Protein AF-A0A9W6WIT0-F1 (afdb_monomer_lite)

Radius of gyration: 25.07 Å; chains: 1; bounding box: 68×40×74 Å

Sequence (308 aa):
MGYGFTIRGNEFDTLLLSLNISKLLSDLQNDDSGKLIENFNLFLPTLESYTNSIVDRQPGNNDGNAAKSELIANPIYISNINHIIPKGLLELYCFINRKDKEEHISLNSLLNSINDLRKSLNMKYKNKFSVTNNNDTDNSINYNEINSNNYKIGQLNLYNLFIKNLKNLEKKLLKIYRKNLIIKKDLVKKSIEFNEFLNDLEIHDFISNELYFIIWILYIVSPPPPASPESDSFRPDWIIAKFKEYTKTDTAEYEVHDITPVLSKYWGHTEFQIANKVLLENSYLKGSDQEIILIESDIIIQSLEEFL

Organism: Candida boidinii (NCBI:txid5477)

pLDDT: mean 78.81, std 14.42, range [37.53, 94.69]

Foldseek 3Di:
DQLPDFDFPDQFQKDKDKDQCVVCVVVCVVPPPCLLCVQLVADQDDPCNVDDPPPDDDPPPPDPPPCPPDPDRIGIFIAGPVRLPGPRQLSVQLSVQDDPPDSHRFLQSSLQSLVVVLVVLCVVQPPVLDQDPPDPDDDDDPVRSVSSNSSSVSNVVSSVVSNVLSVVLSVVSCVVQVVQKDFVVCCVVQFVVLVVVCVVLVCVVPDDLLVSQLVVLCCQQQNFPPDDVPPGPDRDVLSNVQLVVCVVPDFDDDDDPDPCPSCVVRDDRVSSSSSSVSQVQQWDQDDPVRGTMGGRNPHGDNDCVVRD

Structure (mmCIF, N/CA/C/O backbone):
data_AF-A0A9W6WIT0-F1
#
_entry.id   AF-A0A9W6WIT0-F1
#
loop_
_atom_site.group_PDB
_atom_site.id
_atom_site.type_symbol
_atom_site.label_atom_id
_atom_site.label_alt_id
_atom_site.label_comp_id
_atom_site.label_asym_id
_atom_site.label_entity_id
_atom_site.label_seq_id
_atom_site.pdbx_PDB_ins_code
_atom_site.Cartn_x
_atom_site.Cartn_y
_atom_site.Cartn_z
_atom_site.occupancy
_atom_site.B_iso_or_equiv
_atom_site.auth_seq_id
_atom_site.auth_comp_id
_atom_site.auth_asym_id
_atom_site.auth_atom_id
_atom_site.pdbx_PDB_model_num
ATOM 1 N N . MET A 1 1 ? 30.393 -3.757 -20.273 1.00 43.59 1 MET A N 1
ATOM 2 C CA . MET A 1 1 ? 29.306 -3.626 -21.268 1.00 43.59 1 MET A CA 1
ATOM 3 C C . MET A 1 1 ? 29.704 -2.540 -22.250 1.00 43.59 1 MET A C 1
ATOM 5 O O . MET A 1 1 ? 29.952 -1.428 -21.805 1.00 43.59 1 MET A O 1
ATOM 9 N N . GLY A 1 2 ? 29.853 -2.869 -23.534 1.00 42.81 2 GLY A N 1
ATOM 10 C CA . GLY A 1 2 ? 30.092 -1.875 -24.583 1.00 42.81 2 GLY A CA 1
ATOM 11 C C . GLY A 1 2 ? 28.754 -1.342 -25.078 1.00 42.81 2 GLY A C 1
ATOM 12 O O . GLY A 1 2 ? 28.010 -2.077 -25.719 1.00 42.81 2 GLY A O 1
ATOM 13 N N . TYR A 1 3 ? 28.422 -0.098 -24.737 1.00 59.47 3 TYR A N 1
ATOM 14 C CA . TYR A 1 3 ? 27.263 0.583 -25.308 1.00 59.47 3 TYR A CA 1
ATOM 15 C C . TYR A 1 3 ? 27.639 1.015 -26.727 1.00 59.47 3 TYR A C 1
ATOM 17 O O . TYR A 1 3 ? 28.418 1.953 -26.887 1.00 59.47 3 TYR A O 1
ATOM 25 N N . GLY A 1 4 ? 27.143 0.290 -27.736 1.00 64.69 4 GLY A N 1
ATOM 26 C CA . GLY A 1 4 ? 27.523 0.502 -29.138 1.00 64.69 4 GLY A CA 1
ATOM 27 C C . GLY A 1 4 ? 27.273 1.938 -29.600 1.00 64.69 4 GLY A C 1
ATOM 28 O O . GLY A 1 4 ? 28.202 2.614 -30.027 1.00 64.69 4 GLY A O 1
ATOM 29 N N . PHE A 1 5 ? 26.041 2.428 -29.432 1.00 70.88 5 PHE A N 1
ATOM 30 C CA . PHE A 1 5 ? 25.647 3.801 -29.750 1.00 70.88 5 PHE A CA 1
ATOM 31 C C . PHE A 1 5 ? 24.556 4.262 -28.789 1.00 70.88 5 PHE A C 1
ATOM 33 O O . PHE A 1 5 ? 23.643 3.501 -28.473 1.00 70.88 5 PHE A O 1
ATOM 40 N N . THR A 1 6 ? 24.645 5.505 -28.325 1.00 77.44 6 THR A N 1
ATOM 41 C CA . THR A 1 6 ? 23.593 6.131 -27.516 1.00 77.44 6 THR A CA 1
ATOM 42 C C . THR A 1 6 ? 23.385 7.559 -27.983 1.00 77.44 6 THR A C 1
ATOM 44 O O . THR A 1 6 ? 24.344 8.250 -28.332 1.00 77.44 6 THR A O 1
ATOM 47 N N . ILE A 1 7 ? 22.134 8.003 -27.988 1.00 80.81 7 ILE A N 1
ATOM 48 C CA . ILE A 1 7 ? 21.779 9.376 -28.330 1.00 80.81 7 ILE A CA 1
ATOM 49 C C . ILE A 1 7 ? 21.500 10.103 -27.019 1.00 80.81 7 ILE A C 1
ATOM 51 O O . ILE A 1 7 ? 20.712 9.649 -26.191 1.00 80.81 7 ILE A O 1
ATOM 55 N N . ARG A 1 8 ? 22.172 11.232 -26.801 1.00 79.50 8 ARG A N 1
ATOM 56 C CA . ARG A 1 8 ? 21.927 12.056 -25.617 1.00 79.50 8 ARG A CA 1
ATOM 57 C C . ARG A 1 8 ? 20.504 12.613 -25.678 1.00 79.50 8 ARG A C 1
ATOM 59 O O . ARG A 1 8 ? 20.166 13.299 -26.635 1.00 79.50 8 ARG A O 1
ATOM 66 N N . GLY A 1 9 ? 19.709 12.362 -24.638 1.00 77.31 9 GLY A N 1
ATOM 67 C CA . GLY A 1 9 ? 18.323 12.838 -24.576 1.00 77.31 9 GLY A CA 1
ATOM 68 C C . GLY A 1 9 ? 17.383 12.110 -25.538 1.00 77.31 9 GLY A C 1
ATOM 69 O O . GLY A 1 9 ? 16.438 12.716 -26.027 1.00 77.31 9 GLY A O 1
ATOM 70 N N . ASN A 1 10 ? 17.660 10.839 -25.829 1.00 82.94 10 ASN A N 1
ATOM 71 C CA . ASN A 1 10 ? 16.818 10.008 -26.674 1.00 82.94 10 ASN A CA 1
ATOM 72 C C . ASN A 1 10 ? 15.409 9.842 -26.079 1.00 82.94 10 ASN A C 1
ATOM 74 O O . ASN A 1 10 ? 15.240 9.295 -24.990 1.00 82.94 10 ASN A O 1
ATOM 78 N N . GLU A 1 11 ? 14.388 10.270 -26.816 1.00 82.44 11 GLU A N 1
ATOM 79 C CA . GLU A 1 11 ? 12.985 10.110 -26.416 1.00 82.44 11 GLU A CA 1
ATOM 80 C C . GLU A 1 11 ? 12.524 8.644 -26.416 1.00 82.44 11 GLU A C 1
ATOM 82 O O . GLU A 1 11 ? 11.584 8.286 -25.708 1.00 82.44 11 GLU A O 1
ATOM 87 N N . PHE A 1 12 ? 13.231 7.785 -27.157 1.00 84.06 12 PHE A N 1
ATOM 88 C CA . PHE A 1 12 ? 12.976 6.346 -27.238 1.00 84.06 12 PHE A CA 1
ATOM 89 C C . PHE A 1 12 ? 13.763 5.536 -26.210 1.00 84.06 12 PHE A C 1
ATOM 91 O O . PHE A 1 12 ? 13.854 4.314 -26.335 1.00 84.06 12 PHE A O 1
ATOM 98 N N . ASP A 1 13 ? 14.368 6.180 -25.210 1.00 85.06 13 ASP A N 1
ATOM 99 C CA . ASP A 1 13 ? 14.963 5.432 -24.114 1.00 85.06 13 ASP A CA 1
ATOM 100 C C . ASP A 1 13 ? 13.890 4.588 -23.417 1.00 85.06 13 ASP A C 1
ATOM 102 O O . ASP A 1 13 ? 12.751 5.013 -23.193 1.00 85.06 13 ASP A O 1
ATOM 106 N N . THR A 1 14 ? 14.278 3.369 -23.049 1.00 86.69 14 THR A N 1
ATOM 107 C CA . THR A 1 14 ? 13.394 2.418 -22.376 1.00 86.69 14 THR A CA 1
ATOM 108 C C . THR A 1 14 ? 14.025 1.882 -21.103 1.00 86.69 14 THR A C 1
ATOM 110 O O . THR A 1 14 ? 15.212 1.549 -21.090 1.00 86.69 14 THR A O 1
ATOM 113 N N . LEU A 1 15 ? 13.218 1.711 -20.063 1.00 86.81 15 LEU A N 1
ATOM 114 C CA . LEU A 1 15 ? 13.581 1.050 -18.818 1.00 86.81 15 LEU A CA 1
ATOM 115 C C . LEU A 1 15 ? 12.942 -0.345 -18.784 1.00 86.81 15 LEU A C 1
ATOM 117 O O . LEU A 1 15 ? 11.718 -0.473 -18.808 1.00 86.81 15 LEU A O 1
ATOM 121 N N . LEU A 1 16 ? 13.774 -1.389 -18.713 1.00 86.12 16 LEU A N 1
ATOM 122 C CA . LEU A 1 16 ? 13.323 -2.782 -18.645 1.00 86.12 16 LEU A CA 1
ATOM 123 C C . LEU A 1 16 ? 13.102 -3.228 -17.195 1.00 86.12 16 LEU A C 1
ATOM 125 O O . LEU A 1 16 ? 14.022 -3.226 -16.367 1.00 86.12 16 LEU A O 1
ATOM 129 N N . LEU A 1 17 ? 11.887 -3.676 -16.901 1.00 85.38 17 LEU A N 1
ATOM 130 C CA . LEU A 1 17 ? 11.435 -4.118 -15.589 1.00 85.38 17 LEU A CA 1
ATOM 131 C C . LEU A 1 17 ? 11.071 -5.604 -15.644 1.00 85.38 17 LEU A C 1
ATOM 133 O O . LEU A 1 17 ? 9.959 -5.975 -15.989 1.00 85.38 17 LEU A O 1
ATOM 137 N N . SER A 1 18 ? 12.029 -6.461 -15.294 1.00 82.88 18 SER A N 1
ATOM 138 C CA . SER A 1 18 ? 11.767 -7.885 -15.062 1.00 82.88 18 SER A CA 1
ATOM 139 C C . SER A 1 18 ? 11.380 -8.134 -13.603 1.00 82.88 18 SER A C 1
ATOM 141 O O . SER A 1 18 ? 12.018 -7.575 -12.698 1.00 82.88 18 SER A O 1
ATOM 143 N N . LEU A 1 19 ? 10.352 -8.961 -13.406 1.00 80.06 19 LEU A N 1
ATOM 144 C CA . LEU A 1 19 ? 9.823 -9.408 -12.116 1.00 80.06 19 LEU A CA 1
ATOM 145 C C . LEU A 1 19 ? 9.830 -10.930 -12.068 1.00 80.06 19 LEU A C 1
ATOM 147 O O . LEU A 1 19 ? 9.426 -11.562 -13.034 1.00 80.06 19 LEU A O 1
ATOM 151 N N . ASN A 1 20 ? 10.250 -11.507 -10.944 1.00 78.50 20 ASN A N 1
ATOM 152 C CA . ASN A 1 20 ? 10.124 -12.942 -10.720 1.00 78.50 20 ASN A CA 1
ATOM 153 C C . ASN A 1 20 ? 8.780 -13.217 -10.048 1.00 78.50 20 ASN A C 1
ATOM 155 O O . ASN A 1 20 ? 8.580 -12.835 -8.895 1.00 78.50 20 ASN A O 1
ATOM 159 N N . ILE A 1 21 ? 7.885 -13.882 -10.774 1.00 77.75 21 ILE A N 1
ATOM 160 C CA . ILE A 1 21 ? 6.534 -14.209 -10.306 1.00 77.75 21 ILE A CA 1
ATOM 161 C C . ILE A 1 21 ? 6.374 -15.694 -9.972 1.00 77.75 21 ILE A C 1
ATOM 163 O O . ILE A 1 21 ? 5.257 -16.164 -9.809 1.00 77.75 21 ILE A O 1
ATOM 167 N N . SER A 1 22 ? 7.472 -16.447 -9.825 1.00 72.88 22 SER A N 1
ATOM 168 C CA . SER A 1 22 ? 7.437 -17.913 -9.657 1.00 72.88 22 SER A CA 1
ATOM 169 C C . SER A 1 22 ? 6.563 -18.376 -8.486 1.00 72.88 22 SER A C 1
ATOM 171 O O . SER A 1 22 ? 5.943 -19.427 -8.569 1.00 72.88 22 SER A O 1
ATOM 173 N N . LYS A 1 23 ? 6.488 -17.585 -7.407 1.00 70.69 23 LYS A N 1
ATOM 174 C CA . LYS A 1 23 ? 5.624 -17.868 -6.248 1.00 70.69 23 LYS A CA 1
ATOM 175 C C . LYS A 1 23 ? 4.139 -17.588 -6.499 1.00 70.69 23 LYS A C 1
ATOM 177 O O . LYS A 1 23 ? 3.309 -18.168 -5.828 1.00 70.69 23 LYS A O 1
ATOM 182 N N . LEU A 1 24 ? 3.820 -16.706 -7.443 1.00 72.75 24 LEU A N 1
ATOM 183 C CA . LEU A 1 24 ? 2.448 -16.335 -7.804 1.00 72.75 24 LEU A CA 1
ATOM 184 C C . LEU A 1 24 ? 1.880 -17.270 -8.867 1.00 72.75 24 LEU A C 1
ATOM 186 O O . LEU A 1 24 ? 0.668 -17.360 -9.023 1.00 72.75 24 LEU A O 1
ATOM 190 N N . LEU A 1 25 ? 2.755 -17.964 -9.603 1.00 69.94 25 LEU A N 1
ATOM 191 C CA . LEU A 1 25 ? 2.343 -18.944 -10.598 1.00 69.94 25 LEU A CA 1
ATOM 192 C C . LEU A 1 25 ? 1.493 -20.049 -9.980 1.00 69.94 25 LEU A C 1
ATOM 194 O O . LEU A 1 25 ? 0.517 -20.436 -10.603 1.00 69.94 25 LEU A O 1
ATOM 198 N N . SER A 1 26 ? 1.810 -20.517 -8.769 1.00 69.88 26 SER A N 1
ATOM 199 C CA . SER A 1 26 ? 0.975 -21.506 -8.079 1.00 69.88 26 SER A CA 1
ATOM 200 C C . SER A 1 26 ? -0.421 -20.966 -7.786 1.00 69.88 26 SER A C 1
ATOM 202 O O . SER A 1 26 ? -1.401 -21.661 -8.020 1.00 69.88 26 SER A O 1
ATOM 204 N N . ASP A 1 27 ? -0.526 -19.715 -7.338 1.00 68.94 27 ASP A N 1
ATOM 205 C CA . ASP A 1 27 ? -1.813 -19.100 -6.996 1.00 68.94 27 ASP A CA 1
ATOM 206 C C . ASP A 1 27 ? -2.666 -18.855 -8.245 1.00 68.94 27 ASP A C 1
ATOM 208 O O . ASP A 1 27 ? -3.881 -19.020 -8.208 1.00 68.94 27 ASP A O 1
ATOM 212 N N . LEU A 1 28 ? -2.024 -18.499 -9.361 1.00 70.00 28 LEU A N 1
ATOM 213 C CA . LEU A 1 28 ? -2.670 -18.323 -10.662 1.00 70.00 28 LEU A CA 1
ATOM 214 C C . LEU A 1 28 ? -3.044 -19.657 -11.322 1.00 70.00 28 LEU A C 1
ATOM 216 O O . LEU A 1 28 ? -4.062 -19.731 -11.998 1.00 70.00 28 LEU A O 1
ATOM 220 N N . GLN A 1 29 ? -2.236 -20.703 -11.139 1.00 67.81 29 GLN A N 1
ATOM 221 C CA . GLN A 1 29 ? -2.499 -22.043 -11.678 1.00 67.81 29 GLN A CA 1
ATOM 222 C C . GLN A 1 29 ? -3.605 -22.772 -10.916 1.00 67.81 29 GLN A C 1
ATOM 224 O O . GLN A 1 29 ? -4.326 -23.554 -11.522 1.00 67.81 29 GLN A O 1
ATOM 229 N N . ASN A 1 30 ? -3.747 -22.508 -9.615 1.00 64.88 30 ASN A N 1
ATOM 230 C CA . ASN A 1 30 ? -4.819 -23.066 -8.789 1.00 64.88 30 ASN A CA 1
ATOM 231 C C . ASN A 1 30 ? -6.167 -22.343 -8.987 1.00 64.88 30 ASN A C 1
ATOM 233 O O . ASN A 1 30 ? -7.189 -22.814 -8.488 1.00 64.88 30 ASN A O 1
ATOM 237 N N . ASP A 1 31 ? -6.199 -21.212 -9.700 1.00 67.44 31 ASP A N 1
ATOM 238 C CA . ASP A 1 31 ? -7.444 -20.589 -10.152 1.00 67.44 31 ASP A CA 1
ATOM 239 C C . ASP A 1 31 ? -7.950 -21.283 -11.425 1.00 67.44 31 ASP A C 1
ATOM 241 O O . ASP A 1 31 ? -7.866 -20.755 -12.536 1.00 67.44 31 ASP A O 1
ATOM 245 N N . ASP A 1 32 ? -8.523 -22.477 -11.248 1.00 53.44 32 ASP A N 1
ATOM 246 C CA . ASP A 1 32 ? -9.114 -23.293 -12.321 1.00 53.44 32 ASP A CA 1
ATOM 247 C C . ASP A 1 32 ? -10.171 -22.531 -13.151 1.00 53.44 32 ASP A C 1
ATOM 249 O O . ASP A 1 32 ? -10.499 -22.909 -14.280 1.00 53.44 32 ASP A O 1
ATOM 253 N N . SER A 1 33 ? -10.720 -21.442 -12.602 1.00 56.47 33 SER A N 1
ATOM 254 C CA . SER A 1 33 ? -11.780 -20.648 -13.219 1.00 56.47 33 SER A CA 1
ATOM 255 C C . SER A 1 33 ? -11.287 -19.436 -14.014 1.00 56.47 33 SER A C 1
ATOM 257 O O . SER A 1 33 ? -12.048 -18.908 -14.824 1.00 56.47 33 SER A O 1
ATOM 259 N N . GLY A 1 34 ? -10.035 -19.004 -13.825 1.00 62.19 34 GLY A N 1
ATOM 260 C CA . GLY A 1 34 ? -9.476 -17.783 -14.422 1.00 62.19 34 GLY A CA 1
ATOM 261 C C . GLY A 1 34 ? -10.105 -16.475 -13.922 1.00 62.19 34 GLY A C 1
ATOM 262 O O . GLY A 1 34 ? -9.799 -15.407 -14.455 1.00 62.19 34 GLY A O 1
ATOM 263 N N . LYS A 1 35 ? -10.973 -16.538 -12.906 1.00 70.88 35 LYS A N 1
ATOM 264 C CA . LYS A 1 35 ? -11.723 -15.385 -12.395 1.00 70.88 35 LYS A CA 1
ATOM 265 C C . LYS A 1 35 ? -10.816 -14.326 -11.792 1.00 70.88 35 LYS A C 1
ATOM 267 O O . LYS A 1 35 ? -11.105 -13.144 -11.920 1.00 70.88 35 LYS A O 1
ATOM 272 N N . LEU A 1 36 ? -9.718 -14.715 -11.151 1.00 72.06 36 LEU A N 1
ATOM 273 C CA . LEU A 1 36 ? -8.790 -13.766 -10.546 1.00 72.06 36 LEU A CA 1
ATOM 274 C C . LEU A 1 36 ? -7.998 -13.001 -11.606 1.00 72.06 36 LEU A C 1
ATOM 276 O O . LEU A 1 36 ? -7.762 -11.807 -11.443 1.00 72.06 36 LEU A O 1
ATOM 280 N N . ILE A 1 37 ? -7.622 -13.661 -12.704 1.00 74.75 37 ILE A N 1
ATOM 281 C CA . ILE A 1 37 ? -6.951 -13.004 -13.834 1.00 74.75 37 ILE A CA 1
ATOM 282 C C . ILE A 1 37 ? -7.871 -11.938 -14.434 1.00 74.75 37 ILE A C 1
ATOM 284 O O . ILE A 1 37 ? -7.429 -10.813 -14.667 1.00 74.75 37 ILE A O 1
ATOM 288 N N . GLU A 1 38 ? -9.148 -12.271 -14.630 1.00 77.00 38 GLU A N 1
ATOM 289 C CA . GLU A 1 38 ? -10.153 -11.348 -15.162 1.00 77.00 38 GLU A CA 1
ATOM 290 C C . GLU A 1 38 ? -10.461 -10.207 -14.182 1.00 77.00 38 GLU A C 1
ATOM 292 O O . GLU A 1 38 ? -10.395 -9.036 -14.555 1.00 77.00 38 GLU A O 1
ATOM 297 N N . ASN A 1 39 ? -10.725 -10.520 -12.912 1.00 80.25 39 ASN A N 1
ATOM 298 C CA . ASN A 1 39 ? -11.132 -9.529 -11.916 1.00 80.25 39 ASN A CA 1
ATOM 299 C C . ASN A 1 39 ? -10.034 -8.516 -11.562 1.00 80.25 39 ASN A C 1
ATOM 301 O O . ASN A 1 39 ? -10.347 -7.383 -11.192 1.00 80.25 39 ASN A O 1
ATOM 305 N N . PHE A 1 40 ? -8.763 -8.917 -11.650 1.00 79.69 40 PHE A N 1
ATOM 306 C CA . PHE A 1 40 ? -7.614 -8.027 -11.466 1.00 79.69 40 PHE A CA 1
ATOM 307 C C . PHE A 1 40 ? -7.086 -7.460 -12.789 1.00 79.69 40 PHE A C 1
ATOM 309 O O . PHE A 1 40 ? -6.127 -6.691 -12.769 1.00 79.69 40 PHE A O 1
ATOM 316 N N . ASN A 1 41 ? -7.696 -7.818 -13.925 1.00 81.38 41 ASN A N 1
ATOM 317 C CA . ASN A 1 41 ? -7.267 -7.415 -15.263 1.00 81.38 41 ASN A CA 1
ATOM 318 C C . ASN A 1 41 ? -5.763 -7.667 -15.495 1.00 81.38 41 ASN A C 1
ATOM 320 O O . ASN A 1 41 ? -5.017 -6.796 -15.955 1.00 81.38 41 ASN A O 1
ATOM 324 N N . LEU A 1 42 ? -5.289 -8.853 -15.098 1.00 81.12 42 LEU A N 1
ATOM 325 C CA . LEU A 1 42 ? -3.867 -9.175 -15.116 1.00 81.12 42 LEU A CA 1
ATOM 326 C C . LEU A 1 42 ? -3.353 -9.311 -16.545 1.00 81.12 42 LEU A C 1
ATOM 328 O O . LEU A 1 42 ? -3.738 -10.210 -17.290 1.00 81.12 42 LEU A O 1
ATOM 332 N N . PHE A 1 43 ? -2.395 -8.454 -16.890 1.00 81.25 43 PHE A N 1
ATOM 333 C CA . PHE A 1 43 ? -1.662 -8.532 -18.144 1.00 81.25 43 PHE A CA 1
ATOM 334 C C . PHE A 1 43 ? -0.195 -8.890 -17.885 1.00 81.25 43 PHE A C 1
ATOM 336 O O . PHE A 1 43 ? 0.564 -8.107 -17.302 1.00 81.25 43 PHE A O 1
ATOM 343 N N . LEU A 1 44 ? 0.199 -10.084 -18.336 1.00 80.75 44 LEU A N 1
ATOM 344 C CA . LEU A 1 44 ? 1.567 -10.594 -18.270 1.00 80.75 44 LEU A CA 1
ATOM 345 C C . LEU A 1 44 ? 2.187 -10.543 -19.673 1.00 80.75 44 LEU A C 1
ATOM 347 O O . LEU A 1 44 ? 1.871 -11.391 -20.509 1.00 80.75 44 LEU A O 1
ATOM 351 N N . PRO A 1 45 ? 3.042 -9.548 -19.965 1.00 77.00 45 PRO A N 1
ATOM 352 C CA . PRO A 1 45 ? 3.598 -9.388 -21.297 1.00 77.00 45 PRO A CA 1
ATOM 353 C C . PRO A 1 45 ? 4.562 -10.523 -21.649 1.00 77.00 45 PRO A C 1
ATOM 355 O O . PRO A 1 45 ? 5.399 -10.938 -20.839 1.00 77.00 45 PRO A O 1
ATOM 358 N N . THR A 1 46 ? 4.489 -10.962 -22.903 1.00 74.25 46 THR A N 1
ATOM 359 C CA . THR A 1 46 ? 5.450 -11.874 -23.531 1.00 74.25 46 THR A CA 1
ATOM 360 C C . THR A 1 46 ? 6.397 -11.086 -24.439 1.00 74.25 46 THR A C 1
ATOM 362 O O . THR A 1 46 ? 6.193 -9.900 -24.705 1.00 74.25 46 THR A O 1
ATOM 365 N N . LEU A 1 47 ? 7.454 -11.723 -24.953 1.00 69.56 47 LEU A N 1
ATOM 366 C CA . LEU A 1 47 ? 8.361 -11.066 -25.907 1.00 69.56 47 LEU A CA 1
ATOM 367 C C . LEU A 1 47 ? 7.616 -10.582 -27.169 1.00 69.56 47 LEU A C 1
ATOM 369 O O . LEU A 1 47 ? 7.954 -9.556 -27.759 1.00 69.56 47 LEU A O 1
ATOM 373 N N . GLU A 1 48 ? 6.567 -11.302 -27.553 1.00 70.38 48 GLU A N 1
ATOM 374 C CA . GLU A 1 48 ? 5.702 -10.989 -28.691 1.00 70.38 48 GLU A CA 1
ATOM 375 C C . GLU A 1 48 ? 4.887 -9.715 -28.461 1.00 70.38 48 GLU A C 1
ATOM 377 O O . GLU A 1 48 ? 4.594 -8.996 -29.409 1.00 70.38 48 GLU A O 1
ATOM 382 N N . SER A 1 49 ? 4.600 -9.365 -27.202 1.00 69.38 49 SER A N 1
ATOM 383 C CA . SER A 1 49 ? 3.924 -8.111 -26.847 1.00 69.38 49 SER A CA 1
ATOM 384 C C . SER A 1 49 ? 4.716 -6.858 -27.245 1.00 69.38 49 SER A C 1
ATOM 386 O O . SER A 1 49 ? 4.151 -5.769 -27.285 1.00 69.38 49 SER A O 1
ATOM 388 N N . TYR A 1 50 ? 6.012 -6.999 -27.538 1.00 71.06 50 TYR A N 1
ATOM 389 C CA . TYR A 1 50 ? 6.902 -5.896 -27.912 1.00 71.06 50 TYR A CA 1
ATOM 390 C C . TYR A 1 50 ? 7.588 -6.096 -29.264 1.00 71.06 50 TYR A C 1
ATOM 392 O O . TYR A 1 50 ? 8.374 -5.245 -29.683 1.00 71.06 50 TYR A O 1
ATOM 400 N N . THR A 1 51 ? 7.326 -7.213 -29.943 1.00 69.00 51 THR A N 1
ATOM 401 C CA . THR A 1 51 ? 7.951 -7.539 -31.224 1.00 69.00 51 THR A CA 1
ATOM 402 C C . THR A 1 51 ? 6.881 -7.742 -32.285 1.00 69.00 51 THR A C 1
ATOM 404 O O . THR A 1 51 ? 6.025 -8.614 -32.184 1.00 69.00 51 THR A O 1
ATOM 407 N N . ASN A 1 52 ? 6.942 -6.942 -33.348 1.00 60.81 52 ASN A N 1
ATOM 408 C CA . ASN A 1 52 ? 6.150 -7.208 -34.540 1.00 60.81 52 ASN A CA 1
ATOM 409 C C . ASN A 1 52 ? 6.835 -8.351 -35.291 1.00 60.81 52 ASN A C 1
ATOM 411 O O . ASN A 1 52 ? 7.850 -8.141 -35.958 1.00 60.81 52 ASN A O 1
ATOM 415 N N . SER A 1 53 ? 6.322 -9.572 -35.138 1.00 52.19 53 SER A N 1
ATOM 416 C CA . SER A 1 53 ? 6.748 -10.698 -35.969 1.00 52.19 53 SER A CA 1
ATOM 417 C C . SER A 1 53 ? 6.517 -10.342 -37.438 1.00 52.19 53 SER A C 1
ATOM 419 O O . SER A 1 53 ? 5.386 -10.116 -37.849 1.00 52.19 53 SER A O 1
ATOM 421 N N . ILE A 1 54 ? 7.593 -10.307 -38.227 1.00 53.97 54 ILE A N 1
ATOM 422 C CA . ILE A 1 54 ? 7.546 -10.117 -39.689 1.00 53.97 54 ILE A CA 1
ATOM 423 C C . ILE A 1 54 ? 6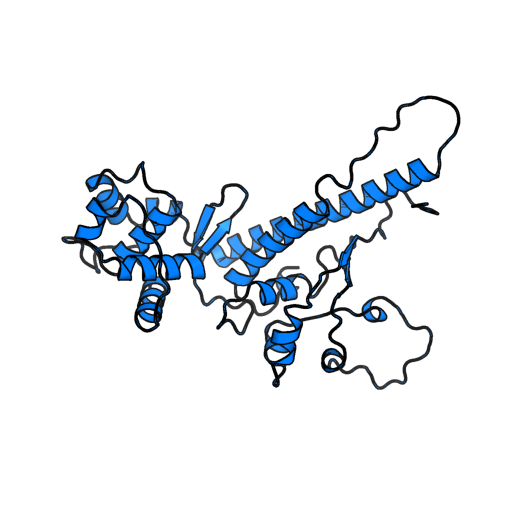.991 -11.378 -40.386 1.00 53.97 54 ILE A C 1
ATOM 425 O O . ILE A 1 54 ? 6.655 -11.353 -41.565 1.00 53.97 54 ILE A O 1
ATOM 429 N N . VAL A 1 55 ? 6.870 -12.493 -39.658 1.00 55.59 55 VAL A N 1
ATOM 430 C CA . VAL A 1 55 ? 6.182 -13.694 -40.134 1.00 55.59 55 VAL A CA 1
ATOM 431 C C . VAL A 1 55 ? 4.688 -13.510 -39.887 1.00 55.59 55 VAL A C 1
ATOM 433 O O . VAL A 1 55 ? 4.271 -13.451 -38.725 1.00 55.59 55 VAL A O 1
ATOM 436 N N . ASP A 1 56 ? 3.920 -13.402 -40.976 1.00 45.44 56 ASP A N 1
ATOM 437 C CA . ASP A 1 56 ? 2.458 -13.315 -40.983 1.00 45.44 56 ASP A CA 1
ATOM 438 C C . ASP A 1 56 ? 1.862 -14.381 -40.060 1.00 45.44 56 ASP A C 1
ATOM 440 O O . ASP A 1 56 ? 1.881 -15.583 -40.347 1.00 45.44 56 ASP A O 1
ATOM 444 N N . ARG A 1 57 ? 1.314 -13.942 -38.926 1.00 54.59 57 ARG A N 1
ATOM 445 C CA . ARG A 1 57 ? 0.422 -14.792 -38.144 1.00 54.59 57 ARG A CA 1
ATOM 446 C C . ARG A 1 57 ? -0.869 -14.908 -38.929 1.00 54.59 57 ARG A C 1
ATOM 448 O O . ARG A 1 57 ? -1.461 -13.894 -39.292 1.00 54.59 57 ARG A O 1
ATOM 455 N N . GLN A 1 58 ? -1.292 -16.141 -39.195 1.00 44.66 58 GLN A N 1
ATOM 456 C CA . GLN A 1 58 ? -2.585 -16.397 -39.816 1.00 44.66 58 GLN A CA 1
ATOM 457 C C . GLN A 1 58 ? -3.681 -15.616 -39.063 1.00 44.66 58 GLN A C 1
ATOM 459 O O . GLN A 1 58 ? -3.681 -15.610 -37.826 1.00 44.66 58 GLN A O 1
ATOM 464 N N . PRO A 1 59 ? -4.588 -14.931 -39.781 1.00 41.00 59 PRO A N 1
ATOM 465 C CA . PRO A 1 59 ? -5.626 -14.117 -39.168 1.00 41.00 59 PRO A CA 1
ATOM 466 C C . PRO A 1 59 ? -6.600 -15.051 -38.444 1.00 41.00 59 PRO A C 1
ATOM 468 O O . PRO A 1 59 ? -7.403 -15.737 -39.068 1.00 41.00 59 PRO A O 1
ATOM 471 N N . GLY A 1 60 ? -6.467 -15.120 -37.121 1.00 42.94 60 GLY A N 1
ATOM 472 C CA . GLY A 1 60 ? -7.238 -16.025 -36.267 1.00 42.94 60 GLY A CA 1
ATOM 473 C C . GLY A 1 60 ? -6.808 -16.015 -34.798 1.00 42.94 60 GLY A C 1
ATOM 474 O O . GLY A 1 60 ? -7.638 -16.240 -33.932 1.00 42.94 60 GLY A O 1
ATOM 475 N N . ASN A 1 61 ? -5.557 -15.653 -34.489 1.00 39.25 61 ASN A N 1
ATOM 476 C CA . ASN A 1 61 ? -5.063 -15.581 -33.104 1.00 39.25 61 ASN A CA 1
ATOM 477 C C . ASN A 1 61 ? -5.181 -14.172 -32.494 1.00 39.25 61 ASN A C 1
ATOM 479 O O . ASN A 1 61 ? -4.243 -13.684 -31.869 1.00 39.25 61 ASN A O 1
ATOM 483 N N . ASN A 1 62 ? -6.324 -13.513 -32.693 1.00 43.03 62 ASN A N 1
ATOM 484 C CA . ASN A 1 62 ? -6.657 -12.240 -32.039 1.00 43.03 62 ASN A CA 1
ATOM 485 C C . ASN A 1 62 ? -7.583 -12.427 -30.827 1.00 43.03 62 ASN A C 1
ATOM 487 O O . ASN A 1 62 ? -8.279 -11.497 -30.428 1.00 43.03 62 ASN A O 1
ATOM 491 N N . ASP A 1 63 ? -7.572 -13.607 -30.216 1.00 37.53 63 ASP A N 1
ATOM 492 C CA . ASP A 1 63 ? -8.357 -13.855 -29.018 1.00 37.53 63 ASP A CA 1
ATOM 493 C C . ASP A 1 63 ? -7.494 -13.616 -27.782 1.00 37.53 63 ASP A C 1
ATOM 495 O O . ASP A 1 63 ? -6.422 -14.208 -27.624 1.00 37.53 63 ASP A O 1
ATOM 499 N N . GLY A 1 64 ? -7.994 -12.777 -26.873 1.00 42.81 64 GLY A N 1
ATOM 500 C CA . GLY A 1 64 ? -7.453 -12.502 -25.537 1.00 42.81 64 GLY A CA 1
ATOM 501 C C . GLY A 1 64 ? -7.408 -13.716 -24.596 1.00 42.81 64 GLY A C 1
ATOM 502 O O . GLY A 1 64 ? -7.515 -13.556 -23.389 1.00 42.81 64 GLY A O 1
ATOM 503 N N . ASN A 1 65 ? -7.228 -14.923 -25.136 1.00 37.94 65 ASN A N 1
ATOM 504 C CA . ASN A 1 65 ? -7.176 -16.206 -24.444 1.00 37.94 65 ASN A CA 1
ATOM 505 C C . ASN A 1 65 ? -5.790 -16.880 -24.501 1.00 37.94 65 ASN A C 1
ATOM 507 O O . ASN A 1 65 ? -5.618 -17.959 -23.936 1.00 37.94 65 ASN A O 1
ATOM 511 N N . ALA A 1 66 ? -4.772 -16.250 -25.103 1.00 40.34 66 ALA A N 1
ATOM 512 C CA . ALA A 1 66 ? -3.384 -16.737 -25.048 1.00 40.34 66 ALA A CA 1
ATOM 513 C C . ALA A 1 66 ? -2.772 -16.712 -23.625 1.00 40.34 66 ALA A C 1
ATOM 515 O O . ALA A 1 66 ? -1.694 -17.256 -23.402 1.00 40.34 66 ALA A O 1
ATOM 516 N N . ALA A 1 67 ? -3.464 -16.124 -22.642 1.00 44.81 67 ALA A N 1
ATOM 517 C CA . ALA A 1 67 ? -3.008 -16.027 -21.257 1.00 44.81 67 ALA A CA 1
ATOM 518 C C . ALA A 1 67 ? -2.959 -17.373 -20.499 1.00 44.81 67 ALA A C 1
ATOM 520 O O . ALA A 1 67 ? -2.325 -17.444 -19.449 1.00 44.81 67 ALA A O 1
ATOM 521 N N . LYS A 1 68 ? -3.610 -18.440 -20.993 1.00 45.00 68 LYS A N 1
ATOM 522 C CA . LYS A 1 68 ? -3.761 -19.691 -20.222 1.00 45.00 68 LYS A CA 1
ATOM 523 C C . LYS A 1 68 ? -2.622 -20.705 -20.366 1.00 45.00 68 LYS A C 1
ATOM 525 O O . LYS A 1 68 ? -2.466 -21.525 -19.468 1.00 45.00 68 LYS A O 1
ATOM 530 N N . SER A 1 69 ? -1.831 -20.693 -21.442 1.00 42.44 69 SER A N 1
ATOM 531 C CA . SER A 1 69 ? -0.901 -21.808 -21.718 1.00 42.44 69 SER A CA 1
ATOM 532 C C . SER A 1 69 ? 0.576 -21.541 -21.425 1.00 42.44 69 SER A C 1
ATOM 534 O O . SER A 1 69 ? 1.325 -22.499 -21.276 1.00 42.44 69 SER A O 1
ATOM 536 N N . GLU A 1 70 ? 1.014 -20.288 -21.281 1.00 53.12 70 GLU A N 1
ATOM 537 C CA . GLU A 1 70 ? 2.419 -19.975 -20.978 1.00 53.12 70 GLU A CA 1
ATOM 538 C C . GLU A 1 70 ? 2.521 -18.816 -19.985 1.00 53.12 70 GLU A C 1
ATOM 540 O O . GLU A 1 70 ? 2.892 -17.694 -20.326 1.00 53.12 70 GLU A O 1
ATOM 545 N N . LEU A 1 71 ? 2.191 -19.075 -18.717 1.00 57.47 71 LEU A N 1
ATOM 546 C CA . LEU A 1 71 ? 2.560 -18.142 -17.657 1.00 57.47 71 LEU A CA 1
ATOM 547 C C . LEU A 1 71 ? 4.093 -18.121 -17.539 1.00 57.47 71 LEU A C 1
ATOM 549 O O . LEU A 1 71 ? 4.716 -19.032 -16.992 1.00 57.47 71 LEU A O 1
ATOM 553 N N . ILE A 1 72 ? 4.713 -17.079 -18.090 1.00 62.72 72 ILE A N 1
ATOM 554 C CA . ILE A 1 72 ? 6.163 -16.892 -18.059 1.00 62.72 72 ILE A CA 1
ATOM 555 C C . ILE A 1 72 ? 6.574 -16.545 -16.625 1.00 62.72 72 ILE A C 1
ATOM 557 O O . ILE A 1 72 ? 6.129 -15.547 -16.069 1.00 62.72 72 ILE A O 1
ATOM 561 N N . ALA A 1 73 ? 7.487 -17.323 -16.040 1.00 64.25 73 ALA A N 1
ATOM 562 C CA . ALA A 1 73 ? 7.997 -17.090 -14.681 1.00 64.25 73 ALA A CA 1
ATOM 563 C C . ALA A 1 73 ? 8.628 -15.701 -14.460 1.00 64.25 73 ALA A C 1
ATOM 565 O O . ALA A 1 73 ? 8.703 -15.236 -13.321 1.00 64.25 73 ALA A O 1
ATOM 566 N N . ASN A 1 74 ? 9.063 -15.041 -15.539 1.00 74.62 74 ASN A N 1
ATOM 567 C CA . ASN A 1 74 ? 9.678 -13.719 -15.518 1.00 74.62 74 ASN A CA 1
ATOM 568 C C . ASN A 1 74 ? 9.114 -12.793 -16.620 1.00 74.62 74 ASN A C 1
ATOM 570 O O . ASN A 1 74 ? 9.780 -12.621 -17.647 1.00 74.62 74 ASN A O 1
ATOM 574 N N . PRO A 1 75 ? 7.927 -12.179 -16.448 1.00 82.19 75 PRO A N 1
ATOM 575 C CA . PRO A 1 75 ? 7.445 -11.157 -17.374 1.00 82.19 75 PRO A CA 1
ATOM 576 C C . PRO A 1 75 ? 8.417 -9.969 -17.434 1.00 82.19 75 PRO A C 1
ATOM 578 O O . PRO A 1 75 ? 9.054 -9.599 -16.437 1.00 82.19 75 PRO A O 1
ATOM 581 N N . ILE A 1 76 ? 8.534 -9.363 -18.617 1.00 84.75 76 ILE A N 1
ATOM 582 C CA . ILE A 1 76 ? 9.362 -8.177 -18.857 1.00 84.75 76 ILE A CA 1
ATOM 583 C C . ILE A 1 76 ? 8.434 -7.025 -19.208 1.00 84.75 76 ILE A C 1
ATOM 585 O O . ILE A 1 76 ? 7.820 -7.036 -20.262 1.00 84.75 76 ILE A O 1
ATOM 589 N N . TYR A 1 77 ? 8.373 -6.010 -18.355 1.00 88.69 77 TYR A N 1
ATOM 590 C CA . TYR A 1 77 ? 7.653 -4.775 -18.639 1.00 88.69 77 TYR A CA 1
ATOM 591 C C . TYR A 1 77 ? 8.611 -3.722 -19.198 1.00 88.69 77 TYR A C 1
ATOM 593 O O . TYR A 1 77 ? 9.725 -3.551 -18.693 1.00 88.69 77 TYR A O 1
ATOM 601 N N . ILE A 1 78 ? 8.174 -2.991 -20.224 1.00 88.88 78 ILE A N 1
ATOM 602 C CA . ILE A 1 78 ? 8.953 -1.913 -20.846 1.00 88.88 78 ILE A CA 1
ATOM 603 C C . ILE A 1 78 ? 8.322 -0.565 -20.504 1.00 88.88 78 ILE A C 1
ATOM 605 O O . ILE A 1 78 ? 7.193 -0.290 -20.899 1.00 88.88 78 ILE A O 1
ATOM 609 N N . SER A 1 79 ? 9.067 0.279 -19.791 1.00 89.88 79 SER A N 1
ATOM 610 C CA . SER A 1 79 ? 8.699 1.669 -19.497 1.00 89.88 79 SER A CA 1
ATOM 611 C C . SER A 1 79 ? 9.392 2.609 -20.477 1.00 89.88 79 SER A C 1
ATOM 613 O O . SER A 1 79 ? 10.598 2.497 -20.687 1.00 89.88 79 SER A O 1
ATOM 615 N N . ASN A 1 80 ? 8.667 3.586 -21.012 1.00 90.69 80 ASN A N 1
ATOM 616 C CA . ASN A 1 80 ? 9.202 4.648 -21.874 1.00 90.69 80 ASN A CA 1
ATOM 617 C C . ASN A 1 80 ? 8.472 5.973 -21.604 1.00 90.69 80 ASN A C 1
ATOM 619 O O . ASN A 1 80 ? 7.579 6.017 -20.764 1.00 90.69 80 ASN A O 1
ATOM 623 N N . ILE A 1 81 ? 8.837 7.054 -22.296 1.00 88.44 81 ILE A N 1
ATOM 624 C CA . ILE A 1 81 ? 8.263 8.383 -22.031 1.00 88.44 81 ILE A CA 1
ATOM 625 C C . ILE A 1 81 ? 6.742 8.472 -22.253 1.00 88.44 81 ILE A C 1
ATOM 627 O O . ILE A 1 81 ? 6.075 9.228 -21.550 1.00 88.44 81 ILE A O 1
ATOM 631 N N . ASN A 1 82 ? 6.196 7.673 -23.173 1.00 87.06 82 ASN A N 1
ATOM 632 C CA . ASN A 1 82 ? 4.766 7.644 -23.501 1.00 87.06 82 ASN A CA 1
ATOM 633 C C . ASN A 1 82 ? 3.979 6.708 -22.571 1.00 87.06 82 ASN A C 1
ATOM 635 O O . ASN A 1 82 ? 2.811 6.947 -22.287 1.00 87.06 82 ASN A O 1
ATOM 639 N N . HIS A 1 83 ? 4.632 5.662 -22.067 1.00 87.69 83 HIS A N 1
ATOM 640 C CA . HIS A 1 83 ? 4.075 4.671 -21.152 1.00 87.69 83 HIS A CA 1
ATOM 641 C C . HIS A 1 83 ? 5.014 4.506 -19.957 1.00 87.69 83 HIS A C 1
ATOM 643 O O . HIS A 1 83 ? 5.728 3.509 -19.823 1.00 87.69 83 HIS A O 1
ATOM 649 N N . ILE A 1 84 ? 5.049 5.536 -19.105 1.00 91.25 84 ILE A N 1
ATOM 650 C CA . ILE A 1 84 ? 5.955 5.575 -17.951 1.00 91.25 84 ILE A CA 1
ATOM 651 C C . ILE A 1 84 ? 5.610 4.481 -16.943 1.00 91.25 84 ILE A C 1
ATOM 653 O O . ILE A 1 84 ? 6.511 3.873 -16.382 1.00 91.25 84 ILE A O 1
ATOM 657 N N . ILE A 1 85 ? 4.323 4.226 -16.708 1.00 91.50 85 ILE A N 1
ATOM 658 C CA . ILE A 1 85 ? 3.867 3.069 -15.938 1.00 91.50 85 ILE A CA 1
ATOM 659 C C . ILE A 1 85 ? 3.353 2.056 -16.966 1.00 91.50 85 ILE A C 1
ATOM 661 O O . ILE A 1 85 ? 2.317 2.307 -17.581 1.00 91.50 85 ILE A O 1
ATOM 665 N N . PRO A 1 86 ? 4.079 0.951 -17.211 1.00 89.19 86 PRO A N 1
ATOM 666 C CA . PRO A 1 86 ? 3.643 -0.068 -18.155 1.00 89.19 86 PRO A CA 1
ATOM 667 C C . PRO A 1 86 ? 2.288 -0.651 -17.753 1.00 89.19 86 PRO A C 1
ATOM 669 O O . PRO A 1 86 ? 2.064 -0.949 -16.578 1.00 89.19 86 PRO A O 1
ATOM 672 N N . LYS A 1 87 ? 1.408 -0.856 -18.735 1.00 85.25 87 LYS A N 1
ATOM 673 C CA . LYS A 1 87 ? 0.107 -1.504 -18.530 1.00 85.25 87 LYS A CA 1
ATOM 674 C C . LYS A 1 87 ? 0.285 -2.902 -17.925 1.00 85.25 87 LYS A C 1
ATOM 676 O O . LYS A 1 87 ? 1.189 -3.634 -18.331 1.00 85.25 87 LYS A O 1
ATOM 681 N N . GLY A 1 88 ? -0.558 -3.265 -16.960 1.00 86.25 88 GLY A N 1
ATOM 682 C CA . GLY A 1 88 ? -0.524 -4.560 -16.276 1.00 86.25 88 GLY A CA 1
ATOM 683 C C . GLY A 1 88 ? 0.445 -4.630 -15.097 1.00 86.25 88 GLY A C 1
ATOM 684 O O . GLY A 1 88 ? 0.322 -5.519 -14.257 1.00 86.25 88 GLY A O 1
ATOM 685 N N . LEU A 1 89 ? 1.423 -3.719 -15.007 1.00 90.31 89 LEU A N 1
ATOM 686 C CA . LEU A 1 89 ? 2.421 -3.765 -13.939 1.00 90.31 89 LEU A CA 1
ATOM 687 C C . LEU A 1 89 ? 1.811 -3.415 -12.580 1.00 90.31 89 LEU A C 1
ATOM 689 O O . LEU A 1 89 ? 2.149 -4.036 -11.573 1.00 90.31 89 LEU A O 1
ATOM 693 N N . LEU A 1 90 ? 0.949 -2.399 -12.535 1.00 91.56 90 LEU A N 1
ATOM 694 C CA . LEU A 1 90 ? 0.344 -1.971 -11.279 1.00 91.56 90 LEU A CA 1
ATOM 695 C C . LEU A 1 90 ? -0.725 -2.967 -10.827 1.00 91.56 90 LEU A C 1
ATOM 697 O O . LEU A 1 90 ? -0.775 -3.293 -9.646 1.00 91.56 90 LEU A O 1
ATOM 701 N N . GLU A 1 91 ? -1.498 -3.503 -11.768 1.00 90.38 91 GLU A N 1
ATOM 702 C CA . GLU A 1 91 ? -2.460 -4.591 -11.585 1.00 90.38 91 GLU A CA 1
ATOM 703 C C . GLU A 1 91 ? -1.785 -5.825 -10.978 1.00 90.38 91 GLU A C 1
ATOM 705 O O . GLU A 1 91 ? -2.271 -6.378 -9.992 1.00 90.38 91 GLU A O 1
ATOM 710 N N . LEU A 1 92 ? -0.611 -6.204 -11.496 1.00 88.75 92 LEU A N 1
ATOM 711 C CA . LEU A 1 92 ? 0.178 -7.304 -10.948 1.00 88.75 92 LEU A CA 1
ATOM 712 C C . LEU A 1 92 ? 0.587 -7.039 -9.495 1.00 88.75 92 LEU A C 1
ATOM 714 O O . LEU A 1 92 ? 0.452 -7.923 -8.655 1.00 88.75 92 LEU A O 1
ATOM 718 N N . TYR A 1 93 ? 1.057 -5.831 -9.170 1.00 90.38 93 TYR A N 1
ATOM 719 C CA . TYR A 1 93 ? 1.363 -5.483 -7.779 1.00 90.38 93 TYR A CA 1
ATOM 720 C C . TYR A 1 93 ? 0.107 -5.485 -6.892 1.00 90.38 93 TYR A C 1
ATOM 722 O O . TYR A 1 93 ? 0.184 -5.971 -5.766 1.00 90.38 93 TYR A O 1
ATOM 730 N N . CYS A 1 94 ? -1.046 -5.033 -7.401 1.00 90.00 94 CYS A N 1
ATOM 731 C CA . CYS A 1 94 ? -2.328 -5.094 -6.681 1.00 90.00 94 CYS A CA 1
ATOM 732 C C . CYS A 1 94 ? -2.722 -6.529 -6.365 1.00 90.00 94 CYS A C 1
ATOM 734 O O . CYS A 1 94 ? -3.140 -6.815 -5.249 1.00 90.00 94 CYS A O 1
ATOM 736 N N . PHE A 1 95 ? -2.523 -7.438 -7.313 1.00 86.94 95 PHE A N 1
ATOM 737 C CA . PHE A 1 95 ? -2.751 -8.858 -7.103 1.00 86.94 95 PHE A CA 1
ATOM 738 C C . PHE A 1 95 ? -1.779 -9.464 -6.087 1.00 86.94 95 PHE A C 1
ATOM 740 O O . PHE A 1 95 ? -2.197 -10.289 -5.283 1.00 86.94 95 PHE A O 1
ATOM 747 N N . ILE A 1 96 ? -0.507 -9.055 -6.086 1.00 85.56 96 ILE A N 1
ATOM 748 C CA . ILE A 1 96 ? 0.496 -9.511 -5.104 1.00 85.56 96 ILE A CA 1
ATOM 749 C C . ILE A 1 96 ? 0.140 -9.053 -3.689 1.00 85.56 96 ILE A C 1
ATOM 751 O O . ILE A 1 96 ? 0.287 -9.816 -2.741 1.00 85.56 96 ILE A O 1
ATOM 755 N N . ASN A 1 97 ? -0.325 -7.813 -3.558 1.00 85.75 97 ASN A N 1
ATOM 756 C CA . ASN A 1 97 ? -0.637 -7.178 -2.280 1.00 85.75 97 ASN A CA 1
ATOM 757 C C . ASN A 1 97 ? -2.117 -7.299 -1.889 1.00 85.75 97 ASN A C 1
ATOM 759 O O . ASN A 1 97 ? -2.576 -6.576 -0.998 1.00 85.75 97 ASN A O 1
ATOM 763 N N . ARG A 1 98 ? -2.873 -8.168 -2.567 1.00 84.94 98 ARG A N 1
ATOM 764 C CA . ARG A 1 98 ? -4.278 -8.412 -2.245 1.00 84.94 98 ARG A CA 1
ATOM 765 C C . ARG A 1 98 ? -4.398 -9.110 -0.896 1.00 84.94 98 ARG A C 1
ATOM 767 O O . ARG A 1 98 ? -3.518 -9.873 -0.498 1.00 84.94 98 ARG A O 1
ATOM 774 N N . LYS A 1 99 ? -5.517 -8.900 -0.217 1.00 81.31 99 LYS A N 1
ATOM 775 C CA . LYS A 1 99 ? -5.879 -9.716 0.950 1.00 81.31 99 LYS A CA 1
ATOM 776 C C . LYS A 1 99 ? -6.372 -11.093 0.507 1.00 81.31 99 LYS A C 1
ATOM 778 O O . LYS A 1 99 ? -6.913 -11.233 -0.585 1.00 81.31 99 LYS A O 1
ATOM 783 N N . ASP A 1 100 ? -6.305 -12.082 1.394 1.00 74.94 100 ASP A N 1
ATOM 784 C CA . ASP A 1 100 ? -6.694 -13.472 1.092 1.00 74.94 100 ASP A CA 1
ATOM 785 C C . ASP A 1 100 ? -8.121 -13.627 0.532 1.00 74.94 100 ASP A C 1
ATOM 787 O O . ASP A 1 100 ? -8.389 -14.541 -0.241 1.00 74.94 100 ASP A O 1
ATOM 791 N N . LYS A 1 101 ? -9.044 -12.731 0.907 1.00 75.19 101 LYS A N 1
ATOM 792 C CA . LYS A 1 101 ? -10.449 -12.730 0.453 1.00 75.19 101 LYS A CA 1
ATOM 793 C C . LYS A 1 101 ? -10.756 -11.681 -0.622 1.00 75.19 101 LYS A C 1
ATOM 795 O O . LYS A 1 101 ? -11.918 -11.451 -0.941 1.00 75.19 101 LYS A O 1
ATOM 800 N N . GLU A 1 102 ? -9.750 -10.968 -1.110 1.00 79.62 102 GLU A N 1
ATOM 801 C CA . GLU A 1 102 ? -9.941 -9.863 -2.043 1.00 79.62 102 GLU A CA 1
ATOM 802 C C . GLU A 1 102 ? -10.024 -10.390 -3.478 1.00 79.62 102 GLU A C 1
ATOM 804 O O . GLU A 1 102 ? -9.051 -10.897 -4.034 1.00 79.62 102 GLU A O 1
ATOM 809 N N . GLU A 1 103 ? -11.210 -10.269 -4.075 1.00 83.06 103 GLU A N 1
ATOM 810 C CA . GLU A 1 103 ? -11.480 -10.749 -5.434 1.00 83.06 103 GLU A CA 1
ATOM 811 C C . GLU A 1 103 ? -11.258 -9.682 -6.511 1.00 83.06 103 GLU A C 1
ATOM 813 O O . GLU A 1 103 ? -11.167 -10.039 -7.678 1.00 83.06 103 GLU A O 1
ATOM 818 N N . HIS A 1 104 ? -11.154 -8.402 -6.138 1.00 86.94 104 HIS A N 1
ATOM 819 C CA . HIS A 1 104 ? -11.009 -7.255 -7.041 1.00 86.94 104 HIS A CA 1
ATOM 820 C C . HIS A 1 104 ? -9.958 -6.272 -6.519 1.00 86.94 104 HIS A C 1
ATOM 822 O O . HIS A 1 104 ? -9.641 -6.279 -5.336 1.00 86.94 104 HIS A O 1
ATOM 828 N N . ILE A 1 105 ? -9.483 -5.354 -7.364 1.00 89.06 105 ILE A N 1
ATOM 829 C CA . ILE A 1 105 ? -8.573 -4.284 -6.927 1.00 89.06 105 ILE A CA 1
ATOM 830 C C . ILE A 1 105 ? -9.306 -3.337 -5.963 1.00 89.06 105 ILE A C 1
ATOM 832 O O . ILE A 1 105 ? -10.154 -2.547 -6.382 1.00 89.06 105 ILE A O 1
ATOM 836 N N . SER A 1 106 ? -8.967 -3.375 -4.674 1.00 90.50 106 SER A N 1
ATOM 837 C CA . SER A 1 106 ? -9.394 -2.368 -3.698 1.00 90.50 106 SER A CA 1
ATOM 838 C C . SER A 1 106 ? -8.483 -1.137 -3.682 1.00 90.50 106 SER A C 1
ATOM 840 O O . SER A 1 106 ? -7.313 -1.170 -4.069 1.00 90.50 106 SER A O 1
ATOM 842 N N . LEU A 1 107 ? -8.995 -0.022 -3.155 1.00 91.50 107 LEU A N 1
ATOM 843 C CA . LEU A 1 107 ? -8.184 1.172 -2.902 1.00 91.50 107 LEU A CA 1
ATOM 844 C C . LEU A 1 107 ? -6.991 0.871 -1.978 1.00 91.50 107 LEU A C 1
ATOM 846 O O . LEU A 1 107 ? -5.912 1.440 -2.158 1.00 91.50 107 LEU A O 1
ATOM 850 N N . ASN A 1 108 ? -7.176 -0.018 -1.000 1.00 89.62 108 ASN A N 1
ATOM 851 C CA . ASN A 1 108 ? -6.124 -0.389 -0.061 1.00 89.62 108 ASN A CA 1
ATOM 852 C C . ASN A 1 108 ? -4.999 -1.174 -0.749 1.00 89.62 108 ASN A C 1
ATOM 854 O O . ASN A 1 108 ? -3.829 -0.802 -0.622 1.00 89.62 108 ASN A O 1
ATOM 858 N N . SER A 1 109 ? -5.336 -2.213 -1.522 1.00 89.62 109 SER A N 1
ATOM 859 C CA . SER A 1 109 ? -4.338 -2.982 -2.275 1.00 89.62 109 SER A CA 1
ATOM 860 C C . SER A 1 109 ? -3.636 -2.100 -3.303 1.00 89.62 109 SER A C 1
ATOM 862 O O . SER A 1 109 ? -2.411 -2.149 -3.403 1.00 89.62 109 SER A O 1
ATOM 864 N N . LEU A 1 110 ? -4.356 -1.193 -3.969 1.00 92.25 110 LEU A N 1
ATOM 865 C CA . LEU A 1 110 ? -3.778 -0.231 -4.906 1.00 92.25 110 LEU A CA 1
ATOM 866 C C . LEU A 1 110 ? -2.761 0.712 -4.248 1.00 92.25 110 LEU A C 1
ATOM 868 O O . LEU A 1 110 ? -1.647 0.871 -4.751 1.00 92.25 110 LEU A O 1
ATOM 872 N N . LEU A 1 111 ? -3.103 1.336 -3.120 1.00 92.44 111 LEU A N 1
ATOM 873 C CA . LEU A 1 111 ? -2.192 2.252 -2.427 1.00 92.44 111 LEU A CA 1
ATOM 874 C C . LEU A 1 111 ? -0.947 1.524 -1.897 1.00 92.44 111 LEU A C 1
ATOM 876 O O . LEU A 1 111 ? 0.176 1.992 -2.119 1.00 92.44 111 LEU A O 1
ATOM 880 N N . ASN A 1 112 ? -1.116 0.349 -1.286 1.00 90.12 112 ASN A N 1
ATOM 881 C CA . ASN A 1 112 ? 0.008 -0.482 -0.841 1.00 90.12 112 ASN A CA 1
ATOM 882 C C . ASN A 1 112 ? 0.904 -0.902 -2.018 1.00 90.12 112 ASN A C 1
ATOM 884 O O . ASN A 1 112 ? 2.127 -0.783 -1.947 1.00 90.12 112 ASN A O 1
ATOM 888 N N . SER A 1 113 ? 0.303 -1.259 -3.151 1.00 91.38 113 SER A N 1
ATOM 889 C CA . SER A 1 113 ? 0.998 -1.599 -4.401 1.00 91.38 113 SER A CA 1
ATOM 890 C C . SER A 1 113 ? 1.823 -0.460 -4.970 1.00 91.38 113 SER A C 1
ATOM 892 O O . SER A 1 113 ? 2.965 -0.671 -5.374 1.00 91.38 113 SER A O 1
ATOM 894 N N . ILE A 1 114 ? 1.301 0.767 -4.952 1.00 93.19 114 ILE A N 1
ATOM 895 C CA . ILE A 1 114 ? 2.060 1.953 -5.370 1.00 93.19 114 ILE A CA 1
ATOM 896 C C . ILE A 1 114 ? 3.303 2.125 -4.492 1.00 93.19 114 ILE A C 1
ATOM 898 O O . ILE A 1 114 ? 4.393 2.422 -4.996 1.00 93.19 114 ILE A O 1
ATOM 902 N N . ASN A 1 115 ? 3.163 1.940 -3.181 1.00 90.69 115 ASN A N 1
ATOM 903 C CA . ASN A 1 115 ? 4.280 2.045 -2.253 1.00 90.69 115 ASN A CA 1
ATOM 904 C C . ASN A 1 115 ? 5.315 0.945 -2.449 1.00 90.69 115 ASN A C 1
ATOM 906 O O . ASN A 1 115 ? 6.512 1.243 -2.493 1.00 90.69 115 ASN A O 1
ATOM 910 N N . ASP A 1 116 ? 4.885 -0.299 -2.596 1.00 90.19 116 ASP A N 1
ATOM 911 C CA . ASP A 1 116 ? 5.808 -1.413 -2.766 1.00 90.19 116 ASP A CA 1
ATOM 912 C C . ASP A 1 116 ? 6.494 -1.374 -4.125 1.00 90.19 116 ASP A C 1
ATOM 914 O O . ASP A 1 116 ? 7.712 -1.530 -4.180 1.00 90.19 116 ASP A O 1
ATOM 918 N N . LEU A 1 117 ? 5.790 -0.998 -5.195 1.00 91.88 117 LEU A N 1
ATOM 919 C CA . LEU A 1 117 ? 6.406 -0.746 -6.497 1.00 91.88 117 LEU A CA 1
ATOM 920 C C . LEU A 1 117 ? 7.468 0.357 -6.402 1.00 91.88 117 LEU A C 1
ATOM 922 O O . LEU A 1 117 ? 8.585 0.200 -6.903 1.00 91.88 117 LEU A O 1
ATOM 926 N N . ARG A 1 118 ? 7.188 1.456 -5.687 1.00 91.62 118 ARG A N 1
ATOM 927 C CA . ARG A 1 118 ? 8.198 2.494 -5.417 1.00 91.62 118 ARG A CA 1
ATOM 928 C C . ARG A 1 118 ? 9.381 1.940 -4.634 1.00 91.62 118 ARG A C 1
ATOM 930 O O . ARG A 1 118 ? 10.516 2.283 -4.969 1.00 91.62 118 ARG A O 1
ATOM 937 N N . LYS A 1 119 ? 9.165 1.135 -3.591 1.00 88.81 119 LYS A N 1
ATOM 938 C CA . LYS A 1 119 ? 10.252 0.522 -2.807 1.00 88.81 119 LYS A CA 1
ATOM 939 C C . LYS A 1 119 ? 11.095 -0.403 -3.682 1.00 88.81 119 LYS A C 1
ATOM 941 O O . LYS A 1 119 ? 12.315 -0.261 -3.672 1.00 88.81 119 LYS A O 1
ATOM 946 N N . SER A 1 120 ? 10.478 -1.264 -4.491 1.00 88.56 120 SER A N 1
ATOM 947 C CA . SER A 1 120 ? 11.167 -2.161 -5.426 1.00 88.56 120 SER A CA 1
ATOM 948 C C . SER A 1 120 ? 11.997 -1.385 -6.449 1.00 88.56 120 SER A C 1
ATOM 950 O O . SER A 1 120 ? 13.168 -1.701 -6.658 1.00 88.56 120 SER A O 1
ATOM 952 N N . LEU A 1 121 ? 11.437 -0.325 -7.042 1.00 88.88 121 LEU A N 1
ATOM 953 C CA . LEU A 1 121 ? 12.157 0.543 -7.978 1.00 88.88 121 LEU A CA 1
ATOM 954 C C . LEU A 1 121 ? 13.337 1.247 -7.301 1.00 88.88 121 LEU A C 1
ATOM 956 O O . LEU A 1 121 ? 14.438 1.260 -7.851 1.00 88.88 121 LEU A O 1
ATOM 960 N N . ASN A 1 122 ? 13.141 1.781 -6.092 1.00 88.19 122 ASN A N 1
ATOM 961 C CA . ASN A 1 122 ? 14.229 2.373 -5.318 1.00 88.19 122 ASN A CA 1
ATOM 962 C C . ASN A 1 122 ? 15.312 1.329 -5.011 1.00 88.19 122 ASN A C 1
ATOM 964 O O . ASN A 1 122 ? 16.478 1.573 -5.281 1.00 88.19 122 ASN A O 1
ATOM 968 N N . MET A 1 123 ? 14.966 0.144 -4.517 1.00 85.56 123 MET A N 1
ATOM 969 C CA . MET A 1 123 ? 15.948 -0.906 -4.226 1.00 85.56 123 MET A CA 1
ATOM 970 C C . MET A 1 123 ? 16.726 -1.331 -5.481 1.00 85.56 123 MET A C 1
ATOM 972 O O . MET A 1 123 ? 17.934 -1.568 -5.427 1.00 85.56 123 MET A O 1
ATOM 976 N N . LYS A 1 124 ? 16.049 -1.398 -6.633 1.00 82.94 124 LYS A N 1
ATOM 977 C CA . LYS A 1 124 ? 16.657 -1.837 -7.889 1.00 82.94 124 LYS A CA 1
ATOM 978 C C . LYS A 1 124 ? 17.527 -0.772 -8.545 1.00 82.94 124 LYS A C 1
ATOM 980 O O . LYS A 1 124 ? 18.526 -1.160 -9.145 1.00 82.94 124 LYS A O 1
ATOM 985 N N . TYR A 1 125 ? 17.184 0.512 -8.451 1.00 82.38 125 TYR A N 1
ATOM 986 C CA . TYR A 1 125 ? 17.800 1.568 -9.267 1.00 82.38 125 TYR A CA 1
ATOM 987 C C . TYR A 1 125 ? 18.393 2.743 -8.483 1.00 82.38 125 TYR A C 1
ATOM 989 O O . TYR A 1 125 ? 19.267 3.439 -9.009 1.00 82.38 125 TYR A O 1
ATOM 997 N N . LYS A 1 126 ? 17.978 2.972 -7.232 1.00 76.75 126 LYS A N 1
ATOM 998 C CA . LYS A 1 126 ? 18.506 4.066 -6.405 1.00 76.75 126 LYS A CA 1
ATOM 999 C C . LYS A 1 126 ? 20.016 3.887 -6.260 1.00 76.75 126 LYS A C 1
ATOM 1001 O O . LYS A 1 126 ? 20.493 2.823 -5.879 1.00 76.75 126 LYS A O 1
ATOM 1006 N N . ASN A 1 127 ? 20.759 4.933 -6.609 1.00 74.06 127 ASN A N 1
ATOM 1007 C CA . ASN A 1 127 ? 22.225 4.993 -6.607 1.00 74.06 127 ASN A CA 1
ATOM 1008 C C . ASN A 1 127 ? 22.948 4.119 -7.653 1.00 74.06 127 ASN A C 1
ATOM 1010 O O . ASN A 1 127 ? 24.173 4.166 -7.711 1.00 74.06 127 ASN A O 1
ATOM 1014 N N . LYS A 1 128 ? 22.245 3.369 -8.518 1.00 74.00 128 LYS A N 1
ATOM 1015 C CA . LYS A 1 128 ? 22.896 2.594 -9.598 1.00 74.00 128 LYS A CA 1
ATOM 1016 C C . LYS A 1 128 ? 23.266 3.430 -10.819 1.00 74.00 128 LYS A C 1
ATOM 1018 O O . LYS A 1 128 ? 24.125 3.034 -11.600 1.00 74.00 128 LYS A O 1
ATOM 1023 N N . PHE A 1 129 ? 22.639 4.592 -10.972 1.00 70.25 129 PHE A N 1
ATOM 1024 C CA . PHE A 1 129 ? 22.893 5.519 -12.073 1.00 70.25 129 PHE A CA 1
ATOM 1025 C C . PHE A 1 129 ? 23.878 6.630 -11.692 1.00 70.25 129 PHE A C 1
ATOM 1027 O O . PHE A 1 129 ? 23.726 7.760 -12.146 1.00 70.25 129 PHE A O 1
ATOM 1034 N N . SER A 1 130 ? 24.878 6.338 -10.849 1.00 63.59 130 SER A N 1
ATOM 1035 C CA . SER A 1 130 ? 25.933 7.306 -10.545 1.00 63.59 130 SER A CA 1
ATOM 1036 C C . SER A 1 130 ? 26.626 7.734 -11.842 1.00 63.59 130 SER A C 1
ATOM 1038 O O . SER A 1 130 ? 27.208 6.924 -12.580 1.00 63.59 130 SER A O 1
ATOM 1040 N N . VAL A 1 131 ? 26.480 9.022 -12.146 1.00 61.53 131 VAL A N 1
ATOM 1041 C CA . VAL A 1 131 ? 27.154 9.680 -13.258 1.00 61.53 131 VAL A CA 1
ATOM 1042 C C . VAL A 1 131 ? 28.570 9.961 -12.779 1.00 61.53 131 VAL A C 1
ATOM 1044 O O . VAL A 1 131 ? 28.760 10.627 -11.762 1.00 61.53 131 VAL A O 1
ATOM 1047 N N . THR A 1 132 ? 29.561 9.404 -13.466 1.00 56.88 132 THR A N 1
ATOM 1048 C CA . THR A 1 132 ? 30.948 9.796 -13.234 1.00 56.88 132 THR A CA 1
ATOM 1049 C C . THR A 1 132 ? 31.093 11.198 -13.812 1.00 56.88 132 THR A C 1
ATOM 1051 O O . THR A 1 132 ? 30.781 11.400 -14.986 1.00 56.88 132 THR A O 1
ATOM 1054 N N . ASN A 1 133 ? 31.507 12.177 -13.003 1.00 52.94 133 ASN A N 1
ATOM 1055 C CA . ASN A 1 133 ? 31.916 13.464 -13.553 1.00 52.94 133 ASN A CA 1
ATOM 1056 C C . ASN A 1 133 ? 33.114 13.192 -14.460 1.00 52.94 133 ASN A C 1
ATOM 1058 O O . ASN A 1 133 ? 34.117 12.649 -13.997 1.00 52.94 133 ASN A O 1
ATOM 1062 N N . ASN A 1 134 ? 32.982 13.524 -15.744 1.00 53.31 134 ASN A N 1
ATOM 1063 C CA . ASN A 1 134 ? 34.107 13.517 -16.664 1.00 53.31 134 ASN A CA 1
ATOM 1064 C C . ASN A 1 134 ? 35.129 14.512 -16.107 1.00 53.31 134 ASN A C 1
ATOM 1066 O O . ASN A 1 134 ? 34.911 15.719 -16.172 1.00 53.31 134 ASN A O 1
ATOM 1070 N N . ASN A 1 135 ? 36.199 14.012 -15.495 1.00 46.09 135 ASN A N 1
ATOM 1071 C CA . ASN A 1 135 ? 37.346 14.851 -15.209 1.00 46.09 135 ASN A CA 1
ATOM 1072 C C . ASN A 1 135 ? 37.988 15.180 -16.557 1.00 46.09 135 ASN A C 1
ATOM 1074 O O . ASN A 1 135 ? 38.354 14.277 -17.310 1.00 46.09 135 ASN A O 1
ATOM 1078 N N . ASP A 1 136 ? 38.072 16.474 -16.851 1.00 50.00 136 ASP A N 1
ATOM 1079 C CA . ASP A 1 136 ? 38.730 17.052 -18.020 1.00 50.00 136 ASP A CA 1
ATOM 1080 C C . ASP A 1 136 ? 40.246 16.794 -17.972 1.00 50.00 136 ASP A C 1
ATOM 1082 O O . ASP A 1 136 ? 41.042 17.692 -17.700 1.00 50.00 136 ASP A O 1
ATOM 1086 N N . THR A 1 137 ? 40.668 15.551 -18.200 1.00 49.28 137 THR A N 1
ATOM 1087 C CA . THR A 1 137 ? 42.086 15.197 -18.327 1.00 49.28 137 THR A CA 1
ATOM 1088 C C . THR A 1 137 ? 42.327 14.373 -19.587 1.00 49.28 137 THR A C 1
ATOM 1090 O O . THR A 1 137 ? 42.058 13.177 -19.630 1.00 49.28 137 THR A O 1
ATOM 1093 N N . ASP A 1 138 ? 42.846 15.080 -20.590 1.00 51.28 138 ASP A N 1
ATOM 1094 C CA . ASP A 1 138 ? 43.696 14.656 -21.706 1.00 51.28 138 ASP A CA 1
ATOM 1095 C C . ASP A 1 138 ? 43.254 13.527 -22.673 1.00 51.28 138 ASP A C 1
ATOM 1097 O O . ASP A 1 138 ? 43.360 12.328 -22.431 1.00 51.28 138 ASP A O 1
ATOM 1101 N N . ASN A 1 139 ? 42.932 13.977 -23.895 1.00 51.22 139 ASN A N 1
ATOM 1102 C CA . ASN A 1 139 ? 43.396 13.452 -25.192 1.00 51.22 139 ASN A CA 1
ATOM 1103 C C . ASN A 1 139 ? 43.020 12.042 -25.684 1.00 51.22 139 ASN A C 1
ATOM 1105 O O . ASN A 1 139 ? 43.575 11.582 -26.682 1.00 51.22 139 ASN A O 1
ATOM 1109 N N . SER A 1 140 ? 41.964 11.417 -25.166 1.00 55.53 140 SER A N 1
ATOM 1110 C CA . SER A 1 140 ? 41.167 10.511 -26.010 1.00 55.53 140 SER A CA 1
ATOM 1111 C C . SER A 1 140 ? 39.692 10.558 -25.628 1.00 55.53 140 SER A C 1
ATOM 1113 O O . SER A 1 140 ? 39.322 10.307 -24.486 1.00 55.53 140 SER A O 1
ATOM 1115 N N . ILE A 1 141 ? 38.828 10.907 -26.585 1.00 63.00 141 ILE A N 1
ATOM 1116 C CA . ILE A 1 141 ? 37.376 10.822 -26.412 1.00 63.00 141 ILE A CA 1
ATOM 1117 C C . ILE A 1 141 ? 37.038 9.339 -26.249 1.00 63.00 141 ILE A C 1
ATOM 1119 O O . ILE A 1 141 ? 36.962 8.594 -27.228 1.00 63.00 141 ILE A O 1
ATOM 1123 N N . ASN A 1 142 ? 36.857 8.889 -25.010 1.00 76.25 142 ASN A N 1
ATOM 1124 C CA . ASN A 1 142 ? 36.405 7.536 -24.733 1.00 76.25 142 ASN A CA 1
ATOM 1125 C C . ASN A 1 142 ? 34.906 7.445 -25.056 1.00 76.25 142 ASN A C 1
ATOM 1127 O O . ASN A 1 142 ? 34.046 7.614 -24.194 1.00 76.25 142 ASN A O 1
ATOM 1131 N N . TYR A 1 143 ? 34.579 7.206 -26.329 1.00 77.00 143 TYR A N 1
ATOM 1132 C CA . TYR A 1 143 ? 33.198 7.112 -26.817 1.00 77.00 143 TYR A CA 1
ATOM 1133 C C . TYR A 1 143 ? 32.346 6.115 -26.020 1.00 77.00 143 TYR A C 1
ATOM 1135 O O . TYR A 1 143 ? 31.155 6.344 -25.831 1.00 77.00 143 TYR A O 1
ATOM 1143 N N . ASN A 1 144 ? 32.949 5.047 -25.487 1.00 79.31 144 ASN A N 1
ATOM 1144 C CA . ASN A 1 144 ? 32.249 4.086 -24.635 1.00 79.31 144 ASN A CA 1
ATOM 1145 C C . ASN A 1 144 ? 31.829 4.692 -23.290 1.00 79.31 144 ASN A C 1
ATOM 1147 O O . ASN A 1 144 ? 30.759 4.366 -22.776 1.00 79.31 144 ASN A O 1
ATOM 1151 N N . GLU A 1 145 ? 32.650 5.571 -22.721 1.00 80.50 145 GLU A N 1
ATOM 1152 C CA . GLU A 1 145 ? 32.341 6.285 -21.482 1.00 80.50 145 GLU A CA 1
ATOM 1153 C C . GLU A 1 145 ? 31.244 7.325 -21.704 1.00 80.50 145 GLU A C 1
ATOM 1155 O O . GLU A 1 145 ? 30.272 7.363 -20.950 1.00 80.50 145 GLU A O 1
ATOM 1160 N N . ILE A 1 146 ? 31.330 8.084 -22.800 1.00 81.94 146 ILE A N 1
ATOM 1161 C CA . ILE A 1 146 ? 30.271 9.013 -23.216 1.00 81.94 146 ILE A CA 1
ATOM 1162 C C . ILE A 1 146 ? 28.960 8.259 -23.432 1.00 81.94 146 ILE A C 1
ATOM 1164 O O . ILE A 1 146 ? 27.922 8.672 -22.912 1.00 81.94 146 ILE A O 1
ATOM 1168 N N . ASN A 1 147 ? 29.003 7.127 -24.139 1.00 83.56 147 ASN A N 1
ATOM 1169 C CA . ASN A 1 147 ? 27.814 6.327 -24.391 1.00 83.56 147 ASN A CA 1
ATOM 1170 C C . ASN A 1 147 ? 27.214 5.767 -23.095 1.00 83.56 147 ASN A C 1
ATOM 1172 O O . ASN A 1 147 ? 26.009 5.845 -22.867 1.00 83.56 147 ASN A O 1
ATOM 1176 N N . SER A 1 148 ? 28.061 5.252 -22.206 1.00 83.50 148 SER A N 1
ATOM 1177 C CA . SER A 1 148 ? 27.648 4.772 -20.885 1.00 83.50 148 SER A CA 1
ATOM 1178 C C . SER A 1 148 ? 26.983 5.877 -20.060 1.00 83.50 148 SER A C 1
ATOM 1180 O O . SER A 1 148 ? 25.920 5.658 -19.475 1.00 83.50 148 SER A O 1
ATOM 1182 N N . ASN A 1 149 ? 27.558 7.082 -20.048 1.00 84.31 149 ASN A N 1
ATOM 1183 C CA . ASN A 1 149 ? 27.001 8.223 -19.326 1.00 84.31 149 ASN A CA 1
ATOM 1184 C C . ASN A 1 149 ? 25.664 8.679 -19.921 1.00 84.31 149 ASN A C 1
ATOM 1186 O O . ASN A 1 149 ? 24.709 8.876 -19.170 1.00 84.31 149 ASN A O 1
ATOM 1190 N N . ASN A 1 150 ? 25.552 8.773 -21.247 1.00 84.81 150 ASN A N 1
ATOM 1191 C CA . ASN A 1 150 ? 24.292 9.102 -21.917 1.00 84.81 150 ASN A CA 1
ATOM 1192 C C . ASN A 1 150 ? 23.190 8.089 -21.580 1.00 84.81 150 ASN A C 1
ATOM 1194 O O . ASN A 1 150 ? 22.097 8.492 -21.185 1.00 84.81 150 ASN A O 1
ATOM 1198 N N . TYR A 1 151 ? 23.490 6.788 -21.652 1.00 85.88 151 TYR A N 1
ATOM 1199 C CA . TYR A 1 151 ? 22.543 5.738 -21.274 1.00 85.88 151 TYR A CA 1
ATOM 1200 C C . TYR A 1 151 ? 22.115 5.858 -19.808 1.00 85.88 151 TYR A C 1
ATOM 1202 O O . TYR A 1 151 ? 20.923 5.857 -19.511 1.00 85.88 151 TYR A O 1
ATOM 1210 N N . LYS A 1 152 ? 23.066 6.021 -18.877 1.00 86.06 152 LYS A N 1
ATOM 1211 C CA . LYS A 1 152 ? 22.759 6.200 -17.447 1.00 86.06 152 LYS A CA 1
ATOM 1212 C C . LYS A 1 152 ? 21.852 7.404 -17.198 1.00 86.06 152 LYS A C 1
ATOM 1214 O O . LYS A 1 152 ? 20.933 7.297 -16.391 1.00 86.06 152 LYS A O 1
ATOM 1219 N N . ILE A 1 153 ? 22.092 8.525 -17.882 1.00 87.06 153 ILE A N 1
ATOM 1220 C CA . ILE A 1 153 ? 21.254 9.728 -17.786 1.00 87.06 153 ILE A CA 1
ATOM 1221 C C . ILE A 1 153 ? 19.836 9.433 -18.288 1.00 87.06 153 ILE A C 1
ATOM 1223 O O . ILE A 1 153 ? 18.873 9.768 -17.601 1.00 87.06 153 ILE A O 1
ATOM 1227 N N . GLY A 1 154 ? 19.696 8.765 -19.436 1.00 87.06 154 GLY A N 1
ATOM 1228 C CA . GLY A 1 154 ? 18.401 8.341 -19.976 1.00 87.06 154 GLY A CA 1
ATOM 1229 C C . GLY A 1 154 ? 17.616 7.453 -19.008 1.00 87.06 154 GLY A C 1
ATOM 1230 O O . GLY A 1 154 ? 16.470 7.748 -18.659 1.00 87.06 154 GLY A O 1
ATOM 1231 N N . GLN A 1 155 ? 18.268 6.420 -18.469 1.00 88.19 155 GLN A N 1
ATOM 1232 C CA . GLN A 1 155 ? 17.668 5.519 -17.479 1.00 88.19 155 GLN A CA 1
ATOM 1233 C C . GLN A 1 155 ? 17.282 6.247 -16.183 1.00 88.19 155 GLN A C 1
ATOM 1235 O O . GLN A 1 155 ? 16.201 6.012 -15.640 1.00 88.19 155 GLN A O 1
ATOM 1240 N N . LEU A 1 156 ? 18.130 7.160 -15.698 1.00 88.81 156 LEU A N 1
ATOM 1241 C CA . LEU A 1 156 ? 17.846 7.979 -14.519 1.00 88.81 156 LEU A CA 1
ATOM 1242 C C . LEU A 1 156 ? 16.638 8.898 -14.748 1.00 88.81 156 LEU A C 1
ATOM 1244 O O . LEU A 1 156 ? 15.806 9.048 -13.852 1.00 88.81 156 LEU A O 1
ATOM 1248 N N . ASN A 1 157 ? 16.514 9.485 -15.938 1.00 89.50 157 ASN A N 1
ATOM 1249 C CA . ASN A 1 157 ? 15.381 10.331 -16.299 1.00 89.50 157 ASN A CA 1
ATOM 1250 C C . ASN A 1 157 ? 14.069 9.541 -16.297 1.00 89.50 157 ASN A C 1
ATOM 1252 O O . ASN A 1 157 ? 13.116 9.962 -15.638 1.00 89.50 157 ASN A O 1
ATOM 1256 N N . LEU A 1 158 ? 14.031 8.376 -16.952 1.00 91.00 158 LEU A N 1
ATOM 1257 C CA . LEU A 1 158 ? 12.852 7.502 -16.941 1.00 91.00 158 LEU A CA 1
ATOM 1258 C C . LEU A 1 158 ? 12.502 7.043 -15.530 1.00 91.00 158 LEU A C 1
ATOM 1260 O O . LEU A 1 158 ? 11.346 7.125 -15.130 1.00 91.00 158 LEU A O 1
ATOM 1264 N N . TYR A 1 159 ? 13.496 6.634 -14.744 1.00 91.88 159 TYR A N 1
ATOM 1265 C CA . TYR A 1 159 ? 13.304 6.258 -13.347 1.00 91.88 159 TYR A CA 1
ATOM 1266 C C . TYR A 1 159 ? 12.680 7.397 -12.523 1.00 91.88 159 TYR A C 1
ATOM 1268 O O . TYR A 1 159 ? 11.695 7.192 -11.809 1.00 91.88 159 TYR A O 1
ATOM 1276 N N . ASN A 1 160 ? 13.208 8.617 -12.642 1.00 91.38 160 ASN A N 1
ATOM 1277 C CA . ASN A 1 160 ? 12.684 9.780 -11.926 1.00 91.38 160 ASN A CA 1
ATOM 1278 C C . ASN A 1 160 ? 11.252 10.119 -12.361 1.00 91.38 160 ASN A C 1
ATOM 1280 O O . ASN A 1 160 ? 10.412 10.434 -11.512 1.00 91.38 160 ASN A O 1
ATOM 1284 N N . LEU A 1 161 ? 10.954 10.023 -13.660 1.00 92.75 161 LEU A N 1
ATOM 1285 C CA . LEU A 1 161 ? 9.601 10.188 -14.193 1.00 92.75 161 LEU A CA 1
ATOM 1286 C C . LEU A 1 161 ? 8.654 9.102 -13.676 1.00 92.75 161 LEU A C 1
ATOM 1288 O O . LEU A 1 161 ? 7.532 9.425 -13.289 1.00 92.75 161 LEU A O 1
ATOM 1292 N N . PHE A 1 162 ? 9.105 7.851 -13.588 1.00 94.06 162 PHE A N 1
ATOM 1293 C CA . PHE A 1 162 ? 8.341 6.742 -13.016 1.00 94.06 162 PHE A CA 1
ATOM 1294 C C . PHE A 1 162 ? 7.946 7.045 -11.572 1.00 94.06 162 PHE A C 1
ATOM 1296 O O . PHE A 1 162 ? 6.761 7.077 -11.231 1.00 94.06 162 PHE A O 1
ATOM 1303 N N . ILE A 1 163 ? 8.925 7.358 -10.720 1.00 93.44 163 ILE A N 1
ATOM 1304 C CA . ILE A 1 163 ? 8.671 7.673 -9.309 1.00 93.44 163 ILE A CA 1
ATOM 1305 C C . ILE A 1 163 ? 7.754 8.895 -9.167 1.00 93.44 163 ILE A C 1
ATOM 1307 O O . ILE A 1 163 ? 6.895 8.922 -8.282 1.00 93.44 163 ILE A O 1
ATOM 1311 N N . LYS A 1 164 ? 7.910 9.908 -10.026 1.00 94.06 164 LYS A N 1
ATOM 1312 C CA . LYS A 1 164 ? 7.044 11.093 -10.037 1.00 94.06 164 LYS A CA 1
ATOM 1313 C C . LYS A 1 164 ? 5.600 10.734 -10.394 1.00 94.06 164 LYS A C 1
ATOM 1315 O O . LYS A 1 164 ? 4.698 11.194 -9.698 1.00 94.06 164 LYS A O 1
ATOM 1320 N N . ASN A 1 165 ? 5.379 9.912 -11.420 1.00 94.38 165 ASN A N 1
ATOM 1321 C CA . ASN A 1 165 ? 4.039 9.477 -11.816 1.00 94.38 165 ASN A CA 1
ATOM 1322 C C . ASN A 1 165 ? 3.362 8.652 -10.719 1.00 94.38 165 ASN A C 1
ATOM 1324 O O . ASN A 1 165 ? 2.234 8.968 -10.356 1.00 94.38 165 ASN A O 1
ATOM 1328 N N . LEU A 1 166 ? 4.074 7.718 -10.078 1.00 94.69 166 LEU A N 1
ATOM 1329 C CA . LEU A 1 166 ? 3.532 6.972 -8.932 1.00 94.69 166 LEU A CA 1
ATOM 1330 C C . LEU A 1 166 ? 3.141 7.890 -7.762 1.00 94.69 166 LEU A C 1
ATOM 1332 O O . LEU A 1 166 ? 2.074 7.728 -7.177 1.00 94.69 166 LEU A O 1
ATOM 1336 N N . LYS A 1 167 ? 3.962 8.899 -7.438 1.00 93.12 167 LYS A N 1
ATOM 1337 C CA . LYS A 1 167 ? 3.623 9.897 -6.403 1.00 93.12 167 LYS A CA 1
ATOM 1338 C C . LYS A 1 167 ? 2.410 10.748 -6.782 1.00 93.12 167 LYS A C 1
ATOM 1340 O O . LYS A 1 167 ? 1.637 11.137 -5.910 1.00 93.12 167 LYS A O 1
ATOM 1345 N N . ASN A 1 168 ? 2.267 11.101 -8.056 1.00 93.75 168 ASN A N 1
ATOM 1346 C CA . ASN A 1 168 ? 1.125 11.876 -8.532 1.00 93.75 168 ASN A CA 1
ATOM 1347 C C . ASN A 1 168 ? -0.161 11.047 -8.499 1.00 93.75 168 ASN A C 1
ATOM 1349 O O . ASN A 1 168 ? -1.183 11.556 -8.045 1.00 93.75 168 ASN A O 1
ATOM 1353 N N . LEU A 1 169 ? -0.084 9.780 -8.909 1.00 94.00 169 LEU A N 1
ATOM 1354 C CA . LEU A 1 169 ? -1.169 8.810 -8.828 1.00 94.00 169 LEU A CA 1
ATOM 1355 C C . LEU A 1 169 ? -1.636 8.633 -7.374 1.00 94.00 169 LEU A C 1
ATOM 1357 O O . LEU A 1 169 ? -2.812 8.830 -7.086 1.00 94.00 169 LEU A O 1
ATOM 1361 N N . GLU A 1 170 ? -0.708 8.393 -6.440 1.00 93.81 170 GLU A N 1
ATOM 1362 C CA . GLU A 1 170 ? -0.995 8.316 -4.999 1.00 93.81 170 GLU A CA 1
ATOM 1363 C C . GLU A 1 170 ? -1.732 9.573 -4.509 1.00 93.81 170 GLU A C 1
ATOM 1365 O O . GLU A 1 170 ? -2.796 9.493 -3.895 1.00 93.81 170 GLU A O 1
ATOM 1370 N N . LYS A 1 171 ? -1.207 10.765 -4.825 1.00 93.00 171 LYS A N 1
ATOM 1371 C CA . LYS A 1 171 ? -1.840 12.039 -4.447 1.00 93.00 171 LYS A CA 1
ATOM 1372 C C . LYS A 1 171 ? -3.237 12.199 -5.047 1.00 93.00 171 LYS A C 1
ATOM 1374 O O . LYS A 1 171 ? -4.116 12.733 -4.370 1.00 93.00 171 LYS A O 1
ATOM 1379 N N . LYS A 1 172 ? -3.439 11.780 -6.300 1.00 94.12 172 LYS A N 1
ATOM 1380 C CA . LYS A 1 172 ? -4.734 11.828 -6.996 1.00 94.12 172 LYS A CA 1
ATOM 1381 C C . LYS A 1 172 ? -5.741 10.928 -6.278 1.00 94.12 172 LYS A C 1
ATOM 1383 O O . LYS A 1 172 ? -6.806 11.418 -5.911 1.00 94.12 172 LYS A O 1
ATOM 1388 N N . LEU A 1 173 ? -5.373 9.683 -5.978 1.00 93.12 173 LEU A N 1
ATOM 1389 C CA . LEU A 1 173 ? -6.217 8.724 -5.255 1.00 93.12 173 LEU A CA 1
ATOM 1390 C C . LEU A 1 173 ? -6.582 9.223 -3.852 1.00 93.12 173 LEU A C 1
ATOM 1392 O O . LEU A 1 173 ? -7.762 9.296 -3.517 1.00 93.12 173 LEU A O 1
ATOM 1396 N N . LEU A 1 174 ? -5.599 9.675 -3.064 1.00 92.75 174 LEU A N 1
ATOM 1397 C CA . LEU A 1 174 ? -5.844 10.200 -1.713 1.00 92.75 174 LEU A CA 1
ATOM 1398 C C . LEU A 1 174 ? -6.757 11.436 -1.711 1.00 92.75 174 LEU A C 1
ATOM 1400 O O . LEU A 1 174 ? -7.480 11.675 -0.744 1.00 92.75 174 LEU A O 1
ATOM 1404 N N . LYS A 1 175 ? -6.723 12.243 -2.779 1.00 93.44 175 LYS A N 1
ATOM 1405 C CA . LYS A 1 175 ? -7.606 13.405 -2.936 1.00 93.44 175 LYS A CA 1
ATOM 1406 C C . LYS A 1 175 ? -9.025 12.989 -3.322 1.00 93.44 175 LYS A C 1
ATOM 1408 O O . LYS A 1 175 ? -9.970 13.528 -2.753 1.00 93.44 175 LYS A O 1
ATOM 1413 N N . ILE A 1 176 ? -9.166 12.068 -4.275 1.00 93.69 176 ILE A N 1
ATOM 1414 C CA . ILE A 1 176 ? -10.465 11.586 -4.770 1.00 93.69 176 ILE A CA 1
ATOM 1415 C C . ILE A 1 176 ? -11.228 10.879 -3.647 1.00 93.69 176 ILE A C 1
ATOM 1417 O O . ILE A 1 176 ? -12.374 11.228 -3.371 1.00 93.69 176 ILE A O 1
ATOM 1421 N N . TYR A 1 177 ? -10.563 9.972 -2.933 1.00 92.75 177 TYR A N 1
ATOM 1422 C CA . TYR A 1 177 ? -11.180 9.139 -1.900 1.00 92.75 177 TYR A CA 1
ATOM 1423 C C . TYR A 1 177 ? -11.052 9.711 -0.486 1.00 92.75 177 TYR A C 1
ATOM 1425 O O . TYR A 1 177 ? -11.275 9.001 0.485 1.00 92.75 177 TYR A O 1
ATOM 1433 N N . ARG A 1 178 ? -10.734 11.005 -0.320 1.00 92.88 178 ARG A N 1
ATOM 1434 C CA . ARG A 1 178 ? -10.471 11.626 0.996 1.00 92.88 178 ARG A CA 1
ATOM 1435 C C . ARG A 1 178 ? -11.560 11.370 2.047 1.00 92.88 178 ARG A C 1
ATOM 1437 O O . ARG A 1 178 ? -11.247 11.321 3.236 1.00 92.88 178 ARG A O 1
ATOM 1444 N N . LYS A 1 179 ? -12.821 11.255 1.618 1.00 90.75 179 LYS A N 1
ATOM 1445 C CA . LYS A 1 179 ? -13.977 10.999 2.495 1.00 90.75 179 LYS A CA 1
ATOM 1446 C C . LYS A 1 179 ? -13.940 9.615 3.144 1.00 90.75 179 LYS A C 1
ATOM 1448 O O . LYS A 1 179 ? -14.486 9.458 4.226 1.00 90.75 179 LYS A O 1
ATOM 1453 N N . ASN A 1 180 ? -13.268 8.668 2.505 1.00 92.62 180 ASN A N 1
ATOM 1454 C CA . ASN A 1 180 ? -13.137 7.287 2.945 1.00 92.62 180 ASN A CA 1
ATOM 1455 C C . ASN A 1 180 ? -11.834 7.022 3.713 1.00 92.62 180 ASN A C 1
ATOM 1457 O O . ASN A 1 180 ? -11.498 5.877 4.008 1.00 92.62 180 ASN A O 1
ATOM 1461 N N . LEU A 1 181 ? -11.069 8.084 3.980 1.00 93.38 181 LEU A N 1
ATOM 1462 C CA . LEU A 1 181 ? -9.792 8.023 4.673 1.00 93.38 181 LEU A CA 1
ATOM 1463 C C . LEU A 1 181 ? -9.930 8.625 6.062 1.00 93.38 181 LEU A C 1
ATOM 1465 O O . LEU A 1 181 ? -10.483 9.719 6.219 1.00 93.38 181 LEU A O 1
ATOM 1469 N N . ILE A 1 182 ? -9.336 7.959 7.043 1.00 93.50 182 ILE A N 1
ATOM 1470 C CA . ILE A 1 182 ? -9.235 8.451 8.413 1.00 93.50 182 ILE A CA 1
ATOM 1471 C C . ILE A 1 182 ? -7.759 8.577 8.760 1.00 93.50 182 ILE A C 1
ATOM 1473 O O . ILE A 1 182 ? -7.006 7.606 8.736 1.00 93.50 182 ILE A O 1
ATOM 1477 N N . ILE A 1 183 ? -7.348 9.801 9.076 1.00 93.06 183 ILE A N 1
ATOM 1478 C CA . ILE A 1 183 ? -5.990 10.116 9.531 1.00 93.06 183 ILE A CA 1
ATOM 1479 C C . ILE A 1 183 ? -6.018 10.533 10.998 1.00 93.06 183 ILE A C 1
ATOM 1481 O O . ILE A 1 183 ? -7.033 11.037 11.481 1.00 93.06 183 ILE A O 1
ATOM 1485 N N . LYS A 1 184 ? -4.884 10.429 11.700 1.00 91.31 184 LYS A N 1
ATOM 1486 C CA . LYS A 1 184 ? -4.778 10.834 13.115 1.00 91.31 184 LYS A CA 1
ATOM 1487 C C . LYS A 1 184 ? -5.276 12.265 13.356 1.00 91.31 184 LYS A C 1
ATOM 1489 O O . LYS A 1 184 ? -5.965 12.531 14.331 1.00 91.31 184 LYS A O 1
ATOM 1494 N N . LYS A 1 185 ? -5.015 13.186 12.422 1.00 90.81 185 LYS A N 1
ATOM 1495 C CA . LYS A 1 185 ? -5.517 14.570 12.492 1.00 90.81 185 LYS A CA 1
ATOM 1496 C C . LYS A 1 185 ? -7.049 14.673 12.479 1.00 90.81 185 LYS A C 1
ATOM 1498 O O . LYS A 1 185 ? -7.580 15.633 13.032 1.00 90.81 185 LYS A O 1
ATOM 1503 N N . ASP A 1 186 ? -7.751 13.743 11.832 1.00 90.38 186 ASP A N 1
ATOM 1504 C CA . ASP A 1 186 ? -9.215 13.693 11.872 1.00 90.38 186 ASP A CA 1
ATOM 1505 C C . ASP A 1 186 ? -9.691 13.243 13.252 1.00 90.38 186 ASP A C 1
ATOM 15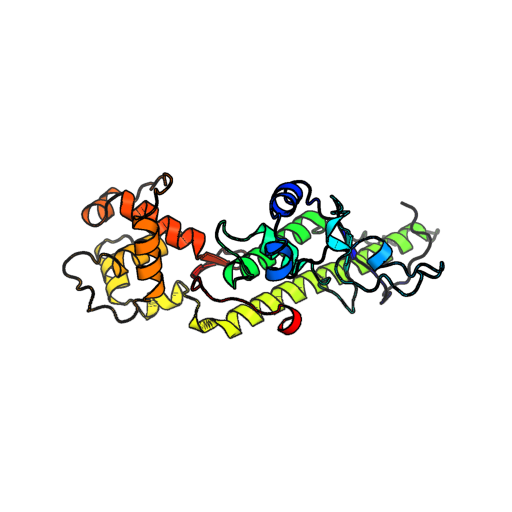07 O O . ASP A 1 186 ? -10.586 13.87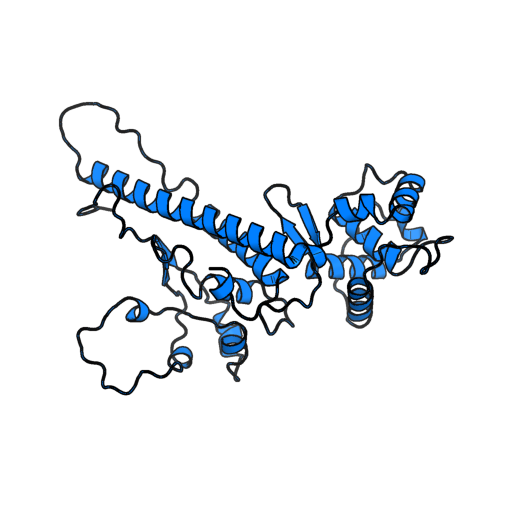9 13.800 1.00 90.38 186 ASP A O 1
ATOM 1511 N N . LEU A 1 187 ? -9.041 12.229 13.833 1.00 90.69 187 LEU A N 1
ATOM 1512 C CA . LEU A 1 187 ? -9.341 11.717 15.176 1.00 90.69 187 LEU A CA 1
ATOM 1513 C C . LEU A 1 187 ? -9.138 12.783 16.254 1.00 90.69 187 LEU A C 1
ATOM 1515 O O . LEU A 1 187 ? -10.042 13.046 17.041 1.00 90.69 187 LEU A O 1
ATOM 1519 N N . VAL A 1 188 ? -8.009 13.493 16.210 1.00 89.00 188 VAL A N 1
ATOM 1520 C CA . VAL A 1 188 ? -7.709 14.600 17.137 1.00 89.00 188 VAL A CA 1
ATOM 1521 C C . VAL A 1 188 ? -8.770 15.707 17.079 1.00 89.00 188 VAL A C 1
ATOM 1523 O O . VAL A 1 188 ? -9.047 16.364 18.074 1.00 89.00 188 VAL A O 1
ATOM 1526 N N . LYS A 1 189 ? -9.370 15.947 15.907 1.00 89.69 189 LYS A N 1
ATOM 1527 C CA . LYS A 1 189 ? -10.341 17.035 15.717 1.00 89.69 189 LYS A CA 1
ATOM 1528 C C . LYS A 1 189 ? -11.788 16.636 15.964 1.00 89.69 189 LYS A C 1
ATOM 1530 O O . LYS A 1 189 ? -12.579 17.496 16.335 1.00 89.69 189 LYS A O 1
ATOM 1535 N N . LYS A 1 190 ? -12.152 15.399 15.630 1.00 88.25 190 LYS A N 1
ATOM 1536 C CA . LYS A 1 190 ? -13.548 14.949 15.578 1.00 88.25 190 LYS A CA 1
ATOM 1537 C C . LYS A 1 190 ? -13.937 14.055 16.754 1.00 88.25 190 LYS A C 1
ATOM 1539 O O . LYS A 1 190 ? -15.113 14.020 17.083 1.00 88.25 190 LYS A O 1
ATOM 1544 N N . SER A 1 191 ? -12.978 13.381 17.388 1.00 87.00 191 SER A N 1
ATOM 1545 C CA . SER A 1 191 ? -13.209 12.489 18.532 1.00 87.00 191 SER A CA 1
ATOM 1546 C C . SER A 1 191 ? -12.728 13.160 19.821 1.00 87.00 191 SER A C 1
ATOM 1548 O O . SER A 1 191 ? -11.718 12.767 20.397 1.00 87.00 191 SER A O 1
ATOM 1550 N N . ILE A 1 192 ? -13.391 14.243 20.237 1.00 87.62 192 ILE A N 1
ATOM 1551 C CA . ILE A 1 192 ? -12.959 15.056 21.392 1.00 87.62 192 ILE A CA 1
ATOM 1552 C C . ILE A 1 192 ? -12.966 14.216 22.677 1.00 87.62 192 ILE A C 1
ATOM 1554 O O . ILE A 1 192 ? -11.938 14.147 23.342 1.00 87.62 192 ILE A O 1
ATOM 1558 N N . GLU A 1 193 ? -14.060 13.499 22.944 1.00 86.69 193 GLU A N 1
ATOM 1559 C CA . GLU A 1 193 ? -14.219 12.641 24.132 1.00 86.69 193 GLU A CA 1
ATOM 1560 C C . GLU A 1 193 ? -13.141 11.549 24.209 1.00 86.69 193 GLU A C 1
ATOM 1562 O O . GLU A 1 193 ? -12.610 11.252 25.277 1.00 86.69 193 GLU A O 1
ATOM 1567 N N . PHE A 1 194 ? -12.747 10.991 23.061 1.00 88.94 194 PHE A N 1
ATOM 1568 C CA . PHE A 1 194 ? -11.643 10.037 22.990 1.00 88.94 194 PHE A CA 1
ATOM 1569 C C . PHE A 1 194 ? -10.301 10.662 23.395 1.00 88.94 194 PHE A C 1
ATOM 1571 O O . PHE A 1 194 ? -9.518 10.045 24.116 1.00 88.94 194 PHE A O 1
ATOM 1578 N N . ASN A 1 195 ? -10.013 11.885 22.943 1.00 88.19 195 ASN A N 1
ATOM 1579 C CA . ASN A 1 195 ? -8.767 12.559 23.312 1.00 88.19 195 ASN A CA 1
ATOM 1580 C C . ASN A 1 195 ? -8.767 12.977 24.787 1.00 88.19 195 ASN A C 1
ATOM 1582 O O . ASN A 1 195 ? -7.724 12.897 25.430 1.00 88.19 195 ASN A O 1
ATOM 1586 N N . GLU A 1 196 ? -9.917 13.375 25.333 1.00 88.38 196 GLU A N 1
ATOM 1587 C CA . GLU A 1 196 ? -10.087 13.619 26.771 1.00 88.38 196 GLU A CA 1
ATOM 1588 C C . GLU A 1 196 ? -9.832 12.342 27.575 1.00 88.38 196 GLU A C 1
ATOM 1590 O O . GLU A 1 196 ? -9.006 12.357 28.481 1.00 88.38 196 GLU A O 1
ATOM 1595 N N . PHE A 1 197 ? -10.400 11.208 27.157 1.00 87.88 197 PHE A N 1
ATOM 1596 C CA . PHE A 1 197 ? -10.128 9.904 27.765 1.00 87.88 197 PHE A CA 1
ATOM 1597 C C . PHE A 1 197 ? -8.632 9.543 27.761 1.00 87.88 197 PHE A C 1
ATOM 1599 O O . PHE A 1 197 ? -8.099 9.079 28.768 1.00 87.88 197 PHE A O 1
ATOM 1606 N N . LEU A 1 198 ? -7.921 9.767 26.650 1.00 88.56 198 LEU A N 1
ATOM 1607 C CA . LEU A 1 198 ? -6.474 9.521 26.592 1.00 88.56 198 LEU A CA 1
ATOM 1608 C C . LEU A 1 198 ? -5.670 10.451 27.515 1.00 88.56 198 LEU A C 1
ATOM 1610 O O . LEU A 1 198 ? -4.632 10.033 28.036 1.00 88.56 198 LEU A O 1
ATOM 1614 N N . ASN A 1 199 ? -6.129 11.691 27.698 1.00 88.38 199 ASN A N 1
ATOM 1615 C CA . ASN A 1 199 ? -5.504 12.661 28.596 1.00 88.38 199 ASN A CA 1
ATOM 1616 C C . ASN A 1 199 ? -5.747 12.306 30.065 1.00 88.38 199 ASN A C 1
ATOM 1618 O O . ASN A 1 199 ? -4.807 12.366 30.851 1.00 88.38 199 ASN A O 1
ATOM 1622 N N . ASP A 1 200 ? -6.957 11.868 30.416 1.00 87.06 200 ASP A N 1
ATOM 1623 C CA . ASP A 1 200 ? -7.306 11.404 31.766 1.00 87.06 200 ASP A CA 1
ATOM 1624 C C . ASP A 1 200 ? -6.479 10.182 32.187 1.00 87.06 200 ASP A C 1
ATOM 1626 O O . ASP A 1 200 ? -6.205 9.972 33.369 1.00 87.06 200 ASP A O 1
ATOM 1630 N N . LEU A 1 201 ? -6.062 9.370 31.214 1.00 85.56 201 LEU A N 1
ATOM 1631 C CA . LEU A 1 201 ? -5.156 8.246 31.429 1.00 85.56 201 LEU A CA 1
ATOM 1632 C C . LEU A 1 201 ? -3.670 8.638 31.457 1.00 85.56 201 LEU A C 1
ATOM 1634 O O . LEU A 1 201 ? -2.840 7.771 31.718 1.00 85.56 201 LEU A O 1
ATOM 1638 N N . GLU A 1 202 ? -3.323 9.897 31.173 1.00 85.38 202 GLU A N 1
ATOM 1639 C CA . GLU A 1 202 ? -1.945 10.412 31.089 1.00 85.38 202 GLU A CA 1
ATOM 1640 C C . GLU A 1 202 ? -1.045 9.648 30.092 1.00 85.38 202 GLU A C 1
ATOM 1642 O O . GLU A 1 202 ? 0.181 9.650 30.197 1.00 85.38 202 GLU A O 1
ATOM 1647 N N . ILE A 1 203 ? -1.638 8.993 29.087 1.00 83.31 203 ILE A N 1
ATOM 1648 C CA . ILE A 1 203 ? -0.903 8.169 28.106 1.00 83.31 203 ILE A CA 1
ATOM 1649 C C . ILE A 1 203 ? -0.710 8.851 26.750 1.00 83.31 203 ILE A C 1
ATOM 1651 O O . ILE A 1 203 ? 0.054 8.347 25.928 1.00 83.31 203 ILE A O 1
ATOM 1655 N N . HIS A 1 204 ? -1.377 9.982 26.494 1.00 77.94 204 HIS A N 1
ATOM 1656 C CA . HIS A 1 204 ? -1.411 10.619 25.172 1.00 77.94 204 HIS A CA 1
ATOM 1657 C C . HIS A 1 204 ? -0.007 10.855 24.575 1.00 77.94 204 HIS A C 1
ATOM 1659 O O . HIS A 1 204 ? 0.202 10.631 23.381 1.00 77.94 204 HIS A O 1
ATOM 1665 N N . ASP A 1 205 ? 0.966 11.278 25.382 1.00 76.88 205 ASP A N 1
ATOM 1666 C CA . ASP A 1 205 ? 2.313 11.616 24.899 1.00 76.88 205 ASP A CA 1
ATOM 1667 C C . ASP A 1 205 ? 3.227 10.397 24.690 1.00 76.88 205 ASP A C 1
ATOM 1669 O O . ASP A 1 205 ? 4.268 10.505 24.041 1.00 76.88 205 ASP A O 1
ATOM 1673 N N . PHE A 1 206 ? 2.833 9.226 25.197 1.00 77.50 206 PHE A N 1
ATOM 1674 C CA . PHE A 1 206 ? 3.666 8.018 25.218 1.00 77.50 206 PHE A CA 1
ATOM 1675 C C . PHE A 1 206 ? 3.191 6.922 24.258 1.00 77.50 206 PHE A C 1
ATOM 1677 O O . PHE A 1 206 ? 3.888 5.926 24.065 1.00 77.50 206 PHE A O 1
ATOM 1684 N N . ILE A 1 207 ? 2.022 7.086 23.635 1.00 85.31 207 ILE A N 1
ATOM 1685 C CA . ILE A 1 207 ? 1.471 6.095 22.705 1.00 85.31 207 ILE A CA 1
ATOM 1686 C C . ILE A 1 207 ? 2.012 6.272 21.283 1.00 85.31 207 ILE A C 1
ATOM 1688 O O . ILE A 1 207 ? 2.031 7.367 20.713 1.00 85.31 207 ILE A O 1
ATOM 1692 N N . SER A 1 208 ? 2.406 5.154 20.671 1.00 87.31 208 SER A N 1
ATOM 1693 C CA . SER A 1 208 ? 2.737 5.110 19.247 1.00 87.31 208 SER A CA 1
ATOM 1694 C C . SER A 1 208 ? 1.510 5.446 18.388 1.00 87.31 208 SER A C 1
ATOM 1696 O O . SER A 1 208 ? 0.363 5.350 18.832 1.00 87.31 208 SER A O 1
ATOM 1698 N N . ASN A 1 209 ? 1.728 5.829 17.125 1.00 87.69 209 ASN A N 1
ATOM 1699 C CA . ASN A 1 209 ? 0.616 6.068 16.199 1.00 87.69 209 ASN A CA 1
ATOM 1700 C C . ASN A 1 209 ? -0.243 4.810 16.002 1.00 87.69 209 ASN A C 1
ATOM 1702 O O . ASN A 1 209 ? -1.462 4.924 15.962 1.00 87.69 209 ASN A O 1
ATOM 1706 N N . GLU A 1 210 ? 0.376 3.631 15.911 1.00 88.81 210 GLU A N 1
ATOM 1707 C CA . GLU A 1 210 ? -0.334 2.351 15.790 1.00 88.81 210 GLU A CA 1
ATOM 1708 C C . GLU A 1 210 ? -1.247 2.123 16.993 1.00 88.81 210 GLU A C 1
ATOM 1710 O O . GLU A 1 210 ? -2.449 1.914 16.836 1.00 88.81 210 GLU A O 1
ATOM 1715 N N . LEU A 1 211 ? -0.700 2.269 18.202 1.00 88.38 211 LEU A N 1
ATOM 1716 C CA . LEU A 1 211 ? -1.464 2.068 19.422 1.00 88.38 211 LEU A CA 1
ATOM 1717 C C . LEU A 1 211 ? -2.582 3.105 19.582 1.00 88.38 211 LEU A C 1
ATOM 1719 O O . LEU A 1 211 ? -3.675 2.748 20.008 1.00 88.38 211 LEU A O 1
ATOM 1723 N N . TYR A 1 212 ? -2.359 4.359 19.178 1.00 90.94 212 TYR A N 1
ATOM 1724 C CA . TYR A 1 212 ? -3.403 5.388 19.155 1.00 90.94 212 TYR A CA 1
ATOM 1725 C C . TYR A 1 212 ? -4.622 4.937 18.335 1.00 90.94 212 TYR A C 1
ATOM 1727 O O . TYR A 1 212 ? -5.755 5.056 18.799 1.00 90.94 212 TYR A O 1
ATOM 1735 N N . PHE A 1 213 ? -4.404 4.374 17.141 1.00 93.00 213 PHE A N 1
ATOM 1736 C CA . PHE A 1 213 ? -5.492 3.843 16.315 1.00 93.00 213 PHE A CA 1
ATOM 1737 C C . PHE A 1 213 ? -6.141 2.598 16.926 1.00 93.00 213 PHE A C 1
ATOM 1739 O O . PHE A 1 213 ? -7.363 2.488 16.884 1.00 93.00 213 PHE A O 1
ATOM 1746 N N . ILE A 1 214 ? -5.361 1.689 17.518 1.00 91.94 214 ILE A N 1
ATOM 1747 C CA . ILE A 1 214 ? -5.894 0.491 18.189 1.00 91.94 214 ILE A CA 1
ATOM 1748 C C . ILE A 1 214 ? -6.822 0.888 19.343 1.00 91.94 214 ILE A C 1
ATOM 1750 O O . ILE A 1 214 ? -7.954 0.410 19.406 1.00 91.94 214 ILE A O 1
ATOM 1754 N N . ILE A 1 215 ? -6.383 1.793 20.225 1.00 91.31 215 ILE A N 1
ATOM 1755 C CA . ILE A 1 215 ? -7.197 2.258 21.357 1.00 91.31 215 ILE A CA 1
ATOM 1756 C C . ILE A 1 215 ? -8.434 2.997 20.846 1.00 91.31 215 ILE A C 1
ATOM 1758 O O . ILE A 1 215 ? -9.519 2.795 21.377 1.00 91.31 215 ILE A O 1
ATOM 1762 N N . TRP A 1 216 ? -8.309 3.805 19.790 1.00 92.81 216 TRP A N 1
ATOM 1763 C CA . TRP A 1 216 ? -9.464 4.470 19.192 1.00 92.81 216 TRP A CA 1
ATOM 1764 C C . TRP A 1 216 ? -10.498 3.473 18.647 1.00 92.81 216 TRP A C 1
ATOM 1766 O O . TRP A 1 216 ? -11.687 3.618 18.922 1.00 92.81 216 TRP A O 1
ATOM 1776 N N . ILE A 1 217 ? -10.062 2.430 17.929 1.00 93.25 217 ILE A N 1
ATOM 1777 C CA . ILE A 1 217 ? -10.946 1.357 17.440 1.00 93.25 217 ILE A CA 1
ATOM 1778 C C . ILE A 1 217 ? -11.671 0.687 18.618 1.00 93.25 217 ILE A C 1
ATOM 1780 O O . ILE A 1 217 ? -12.882 0.479 18.558 1.00 93.25 217 ILE A O 1
ATOM 1784 N N . LEU A 1 218 ? -10.953 0.384 19.702 1.00 91.50 218 LEU A N 1
ATOM 1785 C CA . LEU A 1 218 ? -11.538 -0.194 20.914 1.00 91.50 218 LEU A CA 1
ATOM 1786 C C . LEU A 1 218 ? -12.551 0.745 21.570 1.00 91.50 218 LEU A C 1
ATOM 1788 O O . LEU A 1 218 ? -13.647 0.311 21.921 1.00 91.50 218 LEU A O 1
ATOM 1792 N N . TYR A 1 219 ? -12.215 2.028 21.669 1.00 90.38 219 TYR A N 1
ATOM 1793 C CA . TYR A 1 219 ? -13.068 3.064 22.238 1.00 90.38 219 TYR A CA 1
ATOM 1794 C C . TYR A 1 219 ? -14.405 3.172 21.501 1.00 90.38 219 TYR A C 1
ATOM 1796 O O . TYR A 1 219 ? -15.456 3.173 22.133 1.00 90.38 219 TYR A O 1
ATOM 1804 N N . ILE A 1 220 ? -14.403 3.174 20.165 1.00 89.94 220 ILE A N 1
ATOM 1805 C CA . ILE A 1 220 ? -15.653 3.298 19.397 1.00 89.94 220 ILE A CA 1
ATOM 1806 C C . ILE A 1 220 ? -16.480 2.003 19.354 1.00 89.94 220 ILE A C 1
ATOM 1808 O O . ILE A 1 220 ? -17.687 2.041 19.086 1.00 89.94 220 ILE A O 1
ATOM 1812 N N . VAL A 1 221 ? -15.867 0.838 19.575 1.00 88.94 221 VAL A N 1
ATOM 1813 C CA . VAL A 1 221 ? -16.578 -0.452 19.567 1.00 88.94 221 VAL A CA 1
ATOM 1814 C C . VAL A 1 221 ? -17.120 -0.799 20.951 1.00 88.94 221 VAL A C 1
ATOM 1816 O O . VAL A 1 221 ? -18.261 -1.250 21.058 1.00 88.94 221 VAL A O 1
ATOM 1819 N N . SER A 1 222 ? -16.323 -0.575 21.991 1.00 85.94 222 SER A N 1
ATOM 1820 C CA . SER A 1 222 ? -16.621 -0.901 23.383 1.00 85.94 222 SER A CA 1
ATOM 1821 C C . SER A 1 222 ? -16.144 0.242 24.288 1.00 85.94 222 SER A C 1
ATOM 1823 O O . SER A 1 222 ? -15.101 0.107 24.932 1.00 85.94 222 SER A O 1
ATOM 1825 N N . PRO A 1 223 ? -16.861 1.378 24.322 1.00 83.31 223 PRO A N 1
ATOM 1826 C CA . PRO A 1 223 ? -16.435 2.550 25.076 1.00 83.31 223 PRO A CA 1
ATOM 1827 C C . PRO A 1 223 ? -16.328 2.249 26.580 1.00 83.31 223 PRO A C 1
ATOM 1829 O O . PRO A 1 223 ? -17.177 1.538 27.130 1.00 83.31 223 PRO A O 1
ATOM 1832 N N . PRO A 1 224 ? -15.293 2.771 27.260 1.00 80.12 224 PRO A N 1
ATOM 1833 C CA . PRO A 1 224 ? -15.123 2.591 28.691 1.00 80.12 224 PRO A CA 1
ATOM 1834 C C . PRO A 1 224 ? -16.141 3.451 29.463 1.00 80.12 224 PRO A C 1
ATOM 1836 O O . PRO A 1 224 ? -16.457 4.562 29.033 1.00 80.12 224 PRO A O 1
ATOM 1839 N N . PRO A 1 225 ? -16.645 3.000 30.626 1.00 72.62 225 PRO A N 1
ATOM 1840 C CA . PRO A 1 225 ? -17.545 3.811 31.445 1.00 72.62 225 PRO A CA 1
ATOM 1841 C C . PRO A 1 225 ? -16.887 5.143 31.859 1.00 72.62 225 PRO A C 1
ATOM 1843 O O . PRO A 1 225 ? -15.702 5.133 32.197 1.00 72.62 225 PRO A O 1
ATOM 1846 N N . PRO A 1 226 ? -17.623 6.272 31.901 1.00 68.56 226 PRO A N 1
ATOM 1847 C CA . PRO A 1 226 ? -19.070 6.416 31.707 1.00 68.56 226 PRO A CA 1
ATOM 1848 C C . PRO A 1 226 ? -19.490 6.701 30.253 1.00 68.56 226 PRO A C 1
ATOM 1850 O O . PRO A 1 226 ? -20.656 7.028 30.029 1.00 68.56 226 PRO A O 1
ATOM 1853 N N . ALA A 1 227 ? -18.572 6.627 29.283 1.00 67.44 227 ALA A N 1
ATOM 1854 C CA . ALA A 1 227 ? -18.866 6.977 27.898 1.00 67.44 227 ALA A CA 1
ATOM 1855 C C . ALA A 1 227 ? -19.980 6.080 27.333 1.00 67.44 227 ALA A C 1
ATOM 1857 O O . ALA A 1 227 ? -19.986 4.860 27.519 1.00 67.44 227 ALA A O 1
ATOM 1858 N N . SER A 1 228 ? -20.951 6.703 26.664 1.00 62.78 228 SER A N 1
ATOM 1859 C CA . SER A 1 228 ? -22.056 5.994 26.024 1.00 62.78 228 SER A CA 1
ATOM 1860 C C . SER A 1 228 ? -21.697 5.719 24.565 1.00 62.78 228 SER A C 1
ATOM 1862 O O . SER A 1 228 ? -21.164 6.600 23.897 1.00 62.78 228 SER A O 1
ATOM 1864 N N . PRO A 1 229 ? -22.056 4.557 23.996 1.00 60.75 229 PRO A N 1
ATOM 1865 C CA . PRO A 1 229 ? -21.914 4.312 22.559 1.00 60.75 229 PRO A CA 1
ATOM 1866 C C . PRO A 1 229 ? -22.659 5.328 21.668 1.00 60.75 229 PRO A C 1
ATOM 1868 O O . PRO A 1 229 ? -22.430 5.347 20.458 1.00 60.75 229 PRO A O 1
ATOM 1871 N N . GLU A 1 230 ? -23.543 6.151 22.238 1.00 61.22 230 GLU A N 1
ATOM 1872 C CA . GLU A 1 230 ? -24.308 7.193 21.544 1.00 61.22 230 GLU A CA 1
ATOM 1873 C C . GLU A 1 230 ? -23.710 8.610 21.673 1.00 61.22 230 GLU A C 1
ATOM 1875 O O . GLU A 1 230 ? -24.227 9.523 21.031 1.00 61.22 230 GLU A O 1
ATOM 1880 N N . SER A 1 231 ? -22.659 8.826 22.482 1.00 59.91 231 SER A N 1
ATOM 1881 C CA . SER A 1 231 ? -22.109 10.175 22.728 1.00 59.91 231 SER A CA 1
ATOM 1882 C C . SER A 1 231 ? -21.127 10.658 21.657 1.00 59.91 231 SER A C 1
ATOM 1884 O O . SER A 1 231 ? -21.010 11.863 21.435 1.00 59.91 231 SER A O 1
ATOM 1886 N N . ASP A 1 232 ? -20.477 9.744 20.929 1.00 59.72 232 ASP A N 1
ATOM 1887 C CA . ASP A 1 232 ? -19.388 10.116 20.024 1.00 59.72 232 ASP A CA 1
ATOM 1888 C C . ASP A 1 232 ? -19.871 10.430 18.593 1.00 59.72 232 ASP A C 1
ATOM 1890 O O . ASP A 1 232 ? -20.492 9.610 17.910 1.00 59.72 232 ASP A O 1
ATOM 1894 N N . SER A 1 233 ? -19.545 11.630 18.104 1.00 64.31 233 SER A N 1
ATOM 1895 C CA . SER A 1 233 ? -19.965 12.108 16.776 1.00 64.31 233 SER 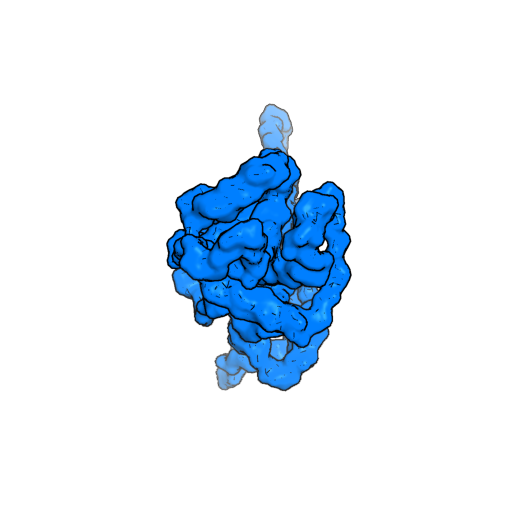A CA 1
ATOM 1896 C C . SER A 1 233 ? -19.157 11.508 15.618 1.00 64.31 233 SER A C 1
ATOM 1898 O O . SER A 1 233 ? -19.587 11.574 14.462 1.00 64.31 233 SER A O 1
ATOM 1900 N N .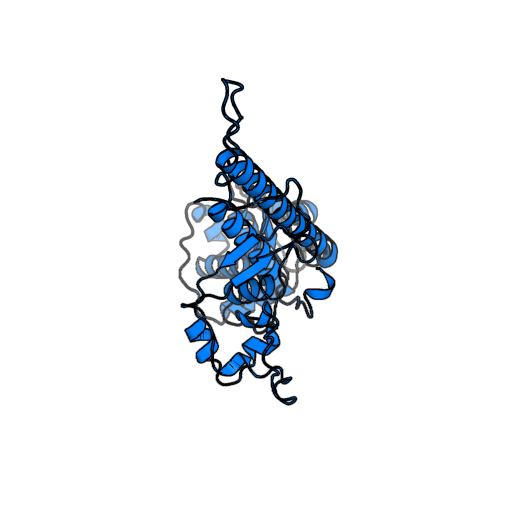 PHE A 1 234 ? -17.986 10.918 15.899 1.00 84.25 234 PHE A N 1
ATOM 1901 C CA . PHE A 1 234 ? -17.107 10.342 14.880 1.00 84.25 234 PHE A CA 1
ATOM 1902 C C . PHE A 1 234 ? -16.894 8.844 15.078 1.00 84.25 234 PHE A C 1
ATOM 1904 O O . PHE A 1 234 ? -15.830 8.377 15.485 1.00 84.25 234 PHE A O 1
ATOM 1911 N N . ARG A 1 235 ? -17.935 8.095 14.716 1.00 84.94 235 ARG A N 1
ATOM 1912 C CA . ARG A 1 235 ? -18.024 6.645 14.858 1.00 84.94 235 ARG A CA 1
ATOM 1913 C C . ARG A 1 235 ? -18.366 5.991 13.510 1.00 84.94 235 ARG A C 1
ATOM 1915 O O . ARG A 1 235 ? -19.539 5.825 13.195 1.00 84.94 235 ARG A O 1
ATOM 1922 N N . PRO A 1 236 ? -17.368 5.669 12.668 1.00 88.44 236 PRO A N 1
ATOM 1923 C CA . PRO A 1 236 ? -17.620 5.083 11.353 1.00 88.44 236 PRO A CA 1
ATOM 1924 C C . PRO A 1 236 ? -18.166 3.653 11.460 1.00 88.44 236 PRO A C 1
ATOM 1926 O O . PRO A 1 236 ? -17.500 2.768 12.004 1.00 88.44 236 PRO A O 1
ATOM 1929 N N . ASP A 1 237 ? -19.342 3.409 10.881 1.00 89.38 237 ASP A N 1
ATOM 1930 C CA . ASP A 1 237 ? -20.033 2.113 10.956 1.00 89.38 237 ASP A CA 1
ATOM 1931 C C . ASP A 1 237 ? -19.208 0.952 10.388 1.00 89.38 237 ASP A C 1
ATOM 1933 O O . ASP A 1 237 ? -19.240 -0.161 10.920 1.00 89.38 237 ASP A O 1
ATOM 1937 N N . TRP A 1 238 ? -18.420 1.209 9.339 1.00 90.75 238 TRP A N 1
ATOM 1938 C CA . TRP A 1 238 ? -17.610 0.184 8.681 1.00 90.75 238 TRP A CA 1
ATOM 1939 C C . TRP A 1 238 ? -16.543 -0.413 9.610 1.00 90.75 238 TRP A C 1
ATOM 1941 O O . TRP A 1 238 ? -16.261 -1.608 9.531 1.00 90.75 238 TRP A O 1
ATOM 1951 N N . ILE A 1 239 ? -15.995 0.369 10.549 1.00 91.75 239 ILE A N 1
ATOM 1952 C CA . ILE A 1 239 ? -14.998 -0.130 11.511 1.00 91.75 239 ILE A CA 1
ATOM 1953 C C . ILE A 1 239 ? -15.656 -1.079 12.504 1.00 91.75 239 ILE A C 1
ATOM 1955 O O . ILE A 1 239 ? -15.117 -2.145 12.800 1.00 91.75 239 ILE A O 1
ATOM 1959 N N . ILE A 1 240 ? -16.851 -0.725 12.978 1.00 90.62 240 ILE A N 1
ATOM 1960 C CA . ILE A 1 240 ? -17.635 -1.569 13.883 1.00 90.62 240 ILE A CA 1
ATOM 1961 C C . ILE A 1 240 ? -18.022 -2.868 13.178 1.00 90.62 240 ILE A C 1
ATOM 1963 O O . ILE A 1 240 ? -17.927 -3.946 13.769 1.00 90.62 240 ILE A O 1
ATOM 1967 N N . ALA A 1 241 ? -18.452 -2.777 11.918 1.00 90.69 241 ALA A N 1
ATOM 1968 C CA . ALA A 1 241 ? -18.780 -3.938 11.103 1.00 90.69 241 ALA A CA 1
ATOM 1969 C C . ALA A 1 241 ? -17.568 -4.867 10.944 1.00 90.69 241 ALA A C 1
ATOM 1971 O O . ALA A 1 241 ? -17.698 -6.065 11.195 1.00 90.69 241 ALA A O 1
ATOM 1972 N N . LYS A 1 242 ? -16.384 -4.324 10.631 1.00 89.25 242 LYS A N 1
ATOM 1973 C CA . LYS A 1 242 ? -15.144 -5.104 10.506 1.00 89.25 242 LYS A CA 1
ATOM 1974 C C . LYS A 1 242 ? -14.707 -5.732 11.820 1.00 89.25 242 LYS A C 1
ATOM 1976 O O . LYS A 1 242 ? -14.389 -6.915 11.848 1.00 89.25 242 LYS A O 1
ATOM 1981 N N . PHE A 1 243 ? -14.770 -4.996 12.925 1.00 91.56 243 PHE A N 1
ATOM 1982 C CA . PHE A 1 243 ? -14.470 -5.557 14.241 1.00 91.56 243 PHE A CA 1
ATOM 1983 C C . PHE A 1 243 ? -15.375 -6.763 14.550 1.00 91.56 243 PHE A C 1
ATOM 1985 O O . PHE A 1 243 ? -14.887 -7.820 14.941 1.00 91.56 243 PHE A O 1
ATOM 1992 N N . LYS A 1 244 ? -16.686 -6.647 14.294 1.00 90.44 244 LYS A N 1
ATOM 1993 C CA . LYS A 1 244 ? -17.661 -7.744 14.459 1.00 90.44 244 LYS A CA 1
ATOM 1994 C C . LYS A 1 244 ? -17.489 -8.892 13.460 1.00 90.44 244 LYS A C 1
ATOM 1996 O O . LYS A 1 244 ? -17.977 -9.992 13.710 1.00 90.44 244 LYS A O 1
ATOM 2001 N N . GLU A 1 245 ? -16.889 -8.641 12.301 1.00 88.06 245 GLU A N 1
ATOM 2002 C CA . GLU A 1 245 ? -16.539 -9.689 11.341 1.00 88.06 245 GLU A CA 1
ATOM 2003 C C . GLU A 1 245 ? -15.416 -10.557 11.917 1.00 88.06 245 GLU A C 1
ATOM 2005 O O . GLU A 1 245 ? -15.541 -11.781 11.960 1.00 88.06 245 GLU A O 1
ATOM 2010 N N . TYR A 1 246 ? -14.363 -9.926 12.441 1.00 86.19 246 TYR A N 1
ATOM 2011 C CA . TYR A 1 246 ? -13.207 -10.642 12.976 1.00 86.19 246 TYR A CA 1
ATOM 2012 C C . TYR A 1 246 ? -13.456 -11.309 14.324 1.00 86.19 246 TYR A C 1
ATOM 2014 O O . TYR A 1 246 ? -12.808 -12.311 14.601 1.00 86.19 246 TYR A O 1
ATOM 2022 N N . THR A 1 247 ? -14.416 -10.846 15.131 1.00 82.62 247 THR A N 1
ATOM 2023 C CA . THR A 1 247 ? -14.812 -11.558 16.363 1.00 82.62 247 THR A CA 1
ATOM 2024 C C . THR A 1 247 ? -15.379 -12.954 16.088 1.00 82.62 247 THR A C 1
ATOM 2026 O O . THR A 1 247 ? -15.432 -13.781 16.993 1.00 82.62 247 THR A O 1
ATOM 2029 N N . LYS A 1 248 ? -15.819 -13.230 14.853 1.00 76.56 248 LYS A N 1
ATOM 2030 C CA . LYS A 1 248 ? -16.364 -14.529 14.429 1.00 76.56 248 LYS A CA 1
ATOM 2031 C C . LYS A 1 248 ? -15.314 -15.467 13.830 1.00 76.56 248 LYS A C 1
ATOM 2033 O O . LYS A 1 248 ? -15.647 -16.602 13.503 1.00 76.56 248 LYS A O 1
ATOM 2038 N N . THR A 1 249 ? -14.086 -14.997 13.634 1.00 66.19 249 THR A N 1
ATOM 2039 C CA . THR A 1 249 ? -12.987 -15.765 13.033 1.00 66.19 249 THR A CA 1
ATOM 2040 C C . THR A 1 249 ? -11.856 -15.910 14.035 1.00 66.19 249 THR A C 1
ATOM 2042 O O . THR A 1 249 ? -11.495 -14.913 14.649 1.00 66.19 249 THR A O 1
ATOM 2045 N N . ASP A 1 250 ? -11.259 -17.098 14.155 1.00 56.19 250 ASP A N 1
ATOM 2046 C CA . ASP A 1 250 ? -10.083 -17.292 15.010 1.00 56.19 250 ASP A CA 1
ATOM 2047 C C . ASP A 1 250 ? -8.983 -16.281 14.640 1.00 56.19 250 ASP A C 1
ATOM 2049 O O . ASP A 1 250 ? -8.563 -16.164 13.481 1.00 56.19 250 ASP A O 1
ATOM 2053 N N . THR A 1 251 ? -8.563 -15.482 15.620 1.00 57.00 251 THR A N 1
ATOM 2054 C CA . THR A 1 251 ? -7.520 -14.468 15.463 1.00 57.00 251 THR A CA 1
ATOM 2055 C C . THR A 1 251 ? -6.168 -15.042 15.864 1.00 57.00 251 THR A C 1
ATOM 2057 O O . THR A 1 251 ? -6.045 -15.691 16.898 1.00 57.00 251 THR A O 1
ATOM 2060 N N . ALA A 1 252 ? -5.146 -14.793 15.041 1.00 53.59 252 ALA A N 1
ATOM 2061 C CA . ALA A 1 252 ? -3.762 -15.100 15.383 1.00 53.59 252 ALA A CA 1
ATOM 2062 C C . ALA A 1 252 ? -3.279 -14.235 16.564 1.00 53.59 252 ALA A C 1
ATOM 2064 O O . ALA A 1 252 ? -3.773 -13.124 16.774 1.00 53.59 252 ALA A O 1
ATOM 2065 N N . GLU A 1 253 ? -2.303 -14.749 17.312 1.00 54.94 253 GLU A N 1
ATOM 2066 C CA . GLU A 1 253 ? -1.737 -14.092 18.491 1.00 54.94 253 GLU A CA 1
ATOM 2067 C C . GLU A 1 253 ? -1.036 -12.773 18.120 1.00 54.94 253 GLU A C 1
ATOM 2069 O O . GLU A 1 253 ? -0.208 -12.721 17.211 1.00 54.94 253 GLU A O 1
ATOM 2074 N N . TYR A 1 254 ? -1.365 -11.696 18.839 1.00 55.09 254 TYR A N 1
ATOM 2075 C CA . TYR A 1 254 ? -0.644 -10.424 18.792 1.00 55.09 254 TYR A CA 1
ATOM 2076 C C . TYR A 1 254 ? -0.061 -10.136 20.174 1.00 55.09 254 TYR A C 1
ATOM 2078 O O . TYR A 1 254 ? -0.807 -10.038 21.148 1.00 55.09 254 TYR A O 1
ATOM 2086 N N . GLU A 1 255 ? 1.259 -9.983 20.267 1.00 56.25 255 GLU A N 1
ATOM 2087 C CA . GLU A 1 255 ? 1.927 -9.597 21.510 1.00 56.25 255 GLU A CA 1
ATOM 2088 C C . GLU A 1 255 ? 1.711 -8.099 21.771 1.00 56.25 255 GLU A C 1
ATOM 2090 O O . GLU A 1 255 ? 2.326 -7.229 21.157 1.00 56.25 255 GLU A O 1
ATOM 2095 N N . VAL A 1 256 ? 0.798 -7.775 22.689 1.00 55.31 256 VAL A N 1
ATOM 2096 C CA . VAL A 1 256 ? 0.609 -6.398 23.164 1.00 55.31 256 VAL A CA 1
ATOM 2097 C C . VAL A 1 256 ? 1.695 -6.100 24.200 1.00 55.31 256 VAL A C 1
ATOM 2099 O O . VAL A 1 256 ? 1.598 -6.559 25.339 1.00 55.31 256 VAL A O 1
ATOM 2102 N N . HIS A 1 257 ? 2.722 -5.333 23.831 1.00 55.06 257 HIS A N 1
ATOM 2103 C CA . HIS A 1 257 ? 3.768 -4.916 24.772 1.00 55.06 257 HIS A CA 1
ATOM 2104 C C . HIS A 1 257 ? 3.405 -3.651 25.589 1.00 55.06 257 HIS A C 1
ATOM 2106 O O . HIS A 1 257 ? 2.758 -2.721 25.105 1.00 55.06 257 HIS A O 1
ATOM 2112 N N . ASP A 1 258 ? 3.852 -3.668 26.851 1.00 54.91 258 ASP A N 1
ATOM 2113 C CA . ASP A 1 258 ? 4.118 -2.607 27.846 1.00 54.91 258 ASP A CA 1
ATOM 2114 C C . ASP A 1 258 ? 3.057 -1.568 28.268 1.00 54.91 258 ASP A C 1
ATOM 2116 O O . ASP A 1 258 ? 3.218 -0.969 29.331 1.00 54.91 258 ASP A O 1
ATOM 2120 N N . ILE A 1 259 ? 1.938 -1.377 27.560 1.00 59.31 259 ILE A N 1
ATOM 2121 C CA . ILE A 1 259 ? 0.884 -0.397 27.959 1.00 59.31 259 ILE A CA 1
ATOM 2122 C C . ILE A 1 259 ? -0.365 -1.101 28.545 1.00 59.31 259 ILE A C 1
ATOM 2124 O O . ILE A 1 259 ? -1.360 -0.500 28.959 1.00 59.31 259 ILE A O 1
ATOM 2128 N N . THR A 1 260 ? -0.271 -2.421 28.682 1.00 59.72 260 THR A N 1
ATOM 2129 C CA . THR A 1 260 ? -1.299 -3.336 29.183 1.00 59.72 260 THR A CA 1
ATOM 2130 C C . THR A 1 260 ? -1.847 -3.026 30.581 1.00 59.72 260 THR A C 1
ATOM 2132 O O . THR A 1 260 ? -3.047 -3.209 30.749 1.00 59.72 260 THR A O 1
ATOM 2135 N N . PRO A 1 261 ? -1.109 -2.533 31.598 1.00 68.31 261 PRO A N 1
ATOM 2136 C CA . PRO A 1 261 ? -1.673 -2.441 32.952 1.00 68.31 261 PRO A CA 1
ATOM 2137 C C . PRO A 1 261 ? -2.813 -1.424 33.096 1.00 68.31 261 PRO A C 1
ATOM 2139 O O . PRO A 1 261 ? -3.776 -1.667 33.822 1.00 68.31 261 PRO A O 1
ATOM 2142 N N . VAL A 1 262 ? -2.714 -0.280 32.415 1.00 78.81 262 VAL A N 1
ATOM 2143 C CA . VAL A 1 262 ? -3.715 0.795 32.509 1.00 78.81 262 VAL A CA 1
ATOM 2144 C C . VAL A 1 262 ? -4.930 0.471 31.640 1.00 78.81 262 VAL A C 1
ATOM 2146 O O . VAL A 1 262 ? -6.065 0.609 32.092 1.00 78.81 262 VAL A O 1
ATOM 2149 N N . LEU A 1 263 ? -4.692 -0.019 30.421 1.00 82.69 263 LEU A N 1
ATOM 2150 C CA . LEU A 1 263 ? -5.742 -0.287 29.437 1.00 82.69 263 LEU A CA 1
ATOM 2151 C C . LEU A 1 263 ? -6.457 -1.632 29.642 1.00 82.69 263 LEU A C 1
ATOM 2153 O O . LEU A 1 263 ? -7.628 -1.750 29.287 1.00 82.69 263 LEU A O 1
ATOM 2157 N N . SER A 1 264 ? -5.802 -2.622 30.262 1.00 81.12 264 SER A N 1
ATOM 2158 C CA . SER A 1 264 ? -6.409 -3.935 30.567 1.00 81.12 264 SER A CA 1
ATOM 2159 C C . SER A 1 264 ? -7.595 -3.859 31.527 1.00 81.12 264 SER A C 1
ATOM 2161 O O . SER A 1 264 ? -8.373 -4.804 31.619 1.00 81.12 264 SER A O 1
ATOM 2163 N N . LYS A 1 265 ? -7.768 -2.729 32.224 1.00 83.62 265 LYS A N 1
ATOM 2164 C CA . LYS A 1 265 ? -8.958 -2.457 33.040 1.00 83.62 265 LYS A CA 1
ATOM 2165 C C . LYS A 1 265 ? -10.227 -2.282 32.200 1.00 83.62 265 LYS A C 1
ATOM 2167 O O . LYS A 1 265 ? -11.317 -2.455 32.735 1.00 83.62 265 LYS A O 1
ATOM 2172 N N . TYR A 1 266 ? -10.080 -1.919 30.926 1.00 85.75 266 TYR A N 1
ATOM 2173 C CA . TYR A 1 266 ? -11.187 -1.587 30.029 1.00 85.75 266 TYR A CA 1
ATOM 2174 C C . TYR A 1 266 ? -11.381 -2.619 28.919 1.00 85.75 266 TYR A C 1
ATOM 2176 O O . TYR A 1 266 ? -12.520 -2.898 28.555 1.00 85.75 266 TYR A O 1
ATOM 2184 N N . TRP A 1 267 ? -10.295 -3.205 28.406 1.00 88.75 267 TRP A N 1
ATOM 2185 C CA . TRP A 1 267 ? -10.349 -4.156 27.294 1.00 88.75 267 TRP A CA 1
ATOM 2186 C C . TRP A 1 267 ? -9.468 -5.376 27.536 1.00 88.75 267 TRP A C 1
ATOM 2188 O O . TRP A 1 267 ? -8.336 -5.259 28.013 1.00 88.75 267 TRP A O 1
ATOM 2198 N N . GLY A 1 268 ? -9.984 -6.550 27.171 1.00 84.56 268 GLY A N 1
ATOM 2199 C CA . GLY A 1 268 ? -9.242 -7.802 27.204 1.00 84.56 268 GLY A CA 1
ATOM 2200 C C . GLY A 1 268 ? -8.242 -7.933 26.055 1.00 84.56 268 GLY A C 1
ATOM 2201 O O . GLY A 1 268 ? -8.252 -7.190 25.073 1.00 84.56 268 GLY A O 1
ATOM 2202 N N . HIS A 1 269 ? -7.350 -8.917 26.178 1.00 83.81 269 HIS A N 1
ATOM 2203 C CA . HIS A 1 269 ? -6.310 -9.180 25.181 1.00 83.81 269 HIS A CA 1
ATOM 2204 C C . HIS A 1 269 ? -6.890 -9.538 23.802 1.00 83.81 269 HIS A C 1
ATOM 2206 O O . HIS A 1 269 ? -6.367 -9.108 22.777 1.00 83.81 269 HIS A O 1
ATOM 2212 N N . THR A 1 270 ? -8.003 -10.270 23.778 1.00 85.19 270 THR A N 1
ATOM 2213 C CA . THR A 1 270 ? -8.719 -10.656 22.556 1.00 85.19 270 THR A CA 1
ATOM 2214 C C . THR A 1 270 ? -9.198 -9.451 21.756 1.00 85.19 270 THR A C 1
ATOM 2216 O O . THR A 1 270 ? -9.050 -9.401 20.537 1.00 85.19 270 THR A O 1
ATOM 2219 N N . GLU A 1 271 ? -9.719 -8.432 22.428 1.00 88.44 271 GLU A N 1
ATOM 2220 C CA . GLU A 1 271 ? -10.212 -7.217 21.796 1.00 88.44 271 GLU A CA 1
ATOM 2221 C C . GLU A 1 271 ? -9.060 -6.426 21.177 1.00 88.44 271 GLU A C 1
ATOM 2223 O O . GLU A 1 271 ? -9.193 -5.935 20.056 1.00 88.44 271 GLU A O 1
ATOM 2228 N N . PHE A 1 272 ? -7.907 -6.369 21.851 1.00 87.94 272 PHE A N 1
ATOM 2229 C CA . PHE A 1 272 ? -6.689 -5.781 21.287 1.00 87.94 272 PHE A CA 1
ATOM 2230 C C . PHE A 1 272 ? -6.224 -6.509 20.024 1.00 87.94 272 PHE A C 1
ATOM 2232 O O . PHE A 1 272 ? -5.887 -5.852 19.038 1.00 87.94 272 PHE A O 1
ATOM 2239 N N . GLN A 1 273 ? -6.235 -7.844 20.023 1.00 86.88 273 GLN A N 1
ATOM 2240 C CA . GLN A 1 273 ? -5.881 -8.641 18.844 1.00 86.88 273 GLN A CA 1
ATOM 2241 C C . GLN A 1 273 ? -6.814 -8.335 17.665 1.00 86.88 273 GLN A C 1
ATOM 2243 O O . GLN A 1 273 ? -6.352 -8.103 16.545 1.00 86.88 273 GLN A O 1
ATOM 2248 N N . ILE A 1 274 ? -8.122 -8.265 17.920 1.00 89.62 274 ILE A N 1
ATOM 2249 C CA . ILE A 1 274 ? -9.120 -7.943 16.897 1.00 89.62 274 ILE A CA 1
ATOM 2250 C C . ILE A 1 274 ? -8.933 -6.511 16.379 1.00 89.62 274 ILE A C 1
ATOM 2252 O O . ILE A 1 274 ? -8.899 -6.304 15.167 1.00 89.62 274 ILE A O 1
ATOM 2256 N N . ALA A 1 275 ? -8.774 -5.522 17.263 1.00 91.50 275 ALA A N 1
ATOM 2257 C CA . ALA A 1 275 ? -8.546 -4.129 16.874 1.00 91.50 275 ALA A CA 1
ATOM 2258 C C . ALA A 1 275 ? -7.270 -3.975 16.037 1.00 91.50 275 ALA A C 1
ATOM 2260 O O . ALA A 1 275 ? -7.270 -3.266 15.029 1.00 91.50 275 ALA A O 1
ATOM 2261 N N . ASN A 1 276 ? -6.202 -4.682 16.408 1.00 90.06 276 ASN A N 1
ATOM 2262 C CA . ASN A 1 276 ? -4.975 -4.709 15.630 1.00 90.06 276 ASN A CA 1
ATOM 2263 C C . ASN A 1 276 ? -5.188 -5.344 14.248 1.00 90.06 276 ASN A C 1
ATOM 2265 O O . ASN A 1 276 ? -4.732 -4.798 13.250 1.00 90.06 276 ASN A O 1
ATOM 2269 N N . LYS A 1 277 ? -5.945 -6.443 14.152 1.00 88.50 277 LYS A N 1
ATOM 2270 C CA . LYS A 1 277 ? -6.298 -7.046 12.858 1.00 88.50 277 LYS A CA 1
ATOM 2271 C C . LYS A 1 277 ? -7.096 -6.081 11.977 1.00 88.50 277 LYS A C 1
ATOM 2273 O O . LYS A 1 277 ? -6.783 -5.934 10.798 1.00 88.50 277 LYS A O 1
ATOM 2278 N N . VAL A 1 278 ? -8.068 -5.364 12.551 1.00 91.12 278 VAL A N 1
ATOM 2279 C CA . VAL A 1 278 ? -8.808 -4.302 11.846 1.00 91.12 278 VAL A CA 1
ATOM 2280 C C . VAL A 1 278 ? -7.851 -3.225 11.334 1.00 91.12 278 VAL A C 1
ATOM 2282 O O . VAL A 1 278 ? -7.972 -2.820 10.179 1.00 91.12 278 VAL A O 1
ATOM 2285 N N . LEU A 1 279 ? -6.901 -2.777 12.157 1.00 92.12 279 LEU A N 1
ATOM 2286 C CA . LEU A 1 279 ? -5.905 -1.785 11.761 1.00 92.12 279 LEU A CA 1
ATOM 2287 C C . LEU A 1 279 ? -5.016 -2.302 10.624 1.00 92.12 279 LEU A C 1
ATOM 2289 O O . LEU A 1 279 ? -4.904 -1.639 9.598 1.00 92.12 279 LEU A O 1
ATOM 2293 N N . LEU A 1 280 ? -4.412 -3.480 10.775 1.00 88.88 280 LEU A N 1
ATOM 2294 C CA . LEU A 1 280 ? -3.492 -4.056 9.792 1.00 88.88 280 LEU A CA 1
ATOM 2295 C C . LEU A 1 280 ? -4.167 -4.285 8.445 1.00 88.88 280 LEU A C 1
ATOM 2297 O O . LEU A 1 280 ? -3.625 -3.903 7.411 1.00 88.88 280 LEU A O 1
ATOM 2301 N N . GLU A 1 281 ? -5.375 -4.845 8.442 1.00 87.31 281 GLU A N 1
ATOM 2302 C CA . GLU A 1 281 ? -6.075 -5.089 7.189 1.00 87.31 281 GLU A CA 1
ATOM 2303 C C . GLU A 1 281 ? -6.535 -3.782 6.533 1.00 87.31 281 GLU A C 1
ATOM 2305 O O . GLU A 1 281 ? -6.630 -3.719 5.314 1.00 87.31 281 GLU A O 1
ATOM 2310 N N . ASN A 1 282 ? -6.796 -2.712 7.279 1.00 90.56 282 ASN A N 1
ATOM 2311 C CA . ASN A 1 282 ? -7.405 -1.497 6.723 1.00 90.56 282 ASN A CA 1
ATOM 2312 C C . ASN A 1 282 ? -6.490 -0.279 6.750 1.00 90.56 282 ASN A C 1
ATOM 2314 O O . ASN A 1 282 ? -6.973 0.840 6.597 1.00 90.56 282 ASN A O 1
ATOM 2318 N N . SER A 1 283 ? -5.187 -0.476 6.939 1.00 91.00 283 SER A N 1
ATOM 2319 C CA . SER A 1 283 ? -4.218 0.612 6.982 1.00 91.00 283 SER A CA 1
ATOM 2320 C C . SER A 1 283 ? -3.355 0.693 5.731 1.00 91.00 283 SER A C 1
ATOM 2322 O O . SER A 1 283 ? -2.959 -0.297 5.117 1.00 91.00 283 SER A O 1
ATOM 2324 N N . TYR A 1 284 ? -3.019 1.934 5.406 1.00 91.06 284 TYR A N 1
ATOM 2325 C CA . TYR A 1 284 ? -2.010 2.319 4.441 1.00 91.06 284 TYR A CA 1
ATOM 2326 C C . TYR A 1 284 ? -0.967 3.200 5.129 1.00 91.06 284 TYR A C 1
ATOM 2328 O O . TYR A 1 284 ? -1.310 4.199 5.766 1.00 91.06 284 TYR A O 1
ATOM 2336 N N . LEU A 1 285 ? 0.312 2.851 4.976 1.00 89.94 285 LEU A N 1
ATOM 2337 C CA . LEU A 1 285 ? 1.431 3.632 5.507 1.00 89.94 285 LEU A CA 1
ATOM 2338 C C . LEU A 1 285 ? 1.914 4.636 4.467 1.00 89.94 285 LEU A C 1
ATOM 2340 O O . LEU A 1 285 ? 2.529 4.272 3.466 1.00 89.94 285 LEU A O 1
ATOM 2344 N N . LYS A 1 286 ? 1.680 5.922 4.700 1.00 85.94 286 LYS A N 1
ATOM 2345 C CA . LYS A 1 286 ? 2.025 6.972 3.747 1.00 85.94 286 LYS A CA 1
ATOM 2346 C C . LYS A 1 286 ? 3.429 7.530 3.976 1.00 85.94 286 LYS A C 1
ATOM 2348 O O . LYS A 1 286 ? 3.779 7.985 5.062 1.00 85.94 286 LYS A O 1
ATOM 2353 N N . GLY A 1 287 ? 4.184 7.636 2.882 1.00 76.38 287 GLY A N 1
ATOM 2354 C CA . GLY A 1 287 ? 5.436 8.395 2.840 1.00 76.38 287 GLY A CA 1
ATOM 2355 C C . GLY A 1 287 ? 6.593 7.771 3.629 1.00 76.38 287 GLY A C 1
ATOM 2356 O O . GLY A 1 287 ? 6.579 6.592 3.964 1.00 76.38 287 GLY A O 1
ATOM 2357 N N . SER A 1 288 ? 7.639 8.570 3.862 1.00 70.69 288 SER A N 1
ATOM 2358 C CA . SER A 1 288 ? 8.805 8.183 4.673 1.00 70.69 288 SER A CA 1
ATOM 2359 C C . SER A 1 288 ? 8.487 8.098 6.158 1.00 70.69 288 SER A C 1
ATOM 2361 O O . SER A 1 288 ? 9.089 7.296 6.860 1.00 70.69 288 SER A O 1
ATOM 2363 N N . ASP A 1 289 ? 7.537 8.915 6.603 1.00 74.19 289 ASP A N 1
ATOM 2364 C CA . ASP A 1 289 ? 7.211 9.103 8.017 1.00 74.19 289 ASP A CA 1
ATOM 2365 C C . ASP A 1 289 ? 6.215 8.041 8.510 1.00 74.19 289 ASP A C 1
ATOM 2367 O O . ASP A 1 289 ? 5.803 8.069 9.665 1.00 74.19 289 ASP A O 1
ATOM 2371 N N . GLN A 1 290 ? 5.825 7.120 7.615 1.00 82.75 290 GLN A N 1
ATOM 2372 C CA . GLN A 1 290 ? 4.901 6.015 7.864 1.00 82.75 290 GLN A CA 1
ATOM 2373 C C . GLN A 1 290 ? 3.612 6.482 8.555 1.00 82.75 290 GLN A C 1
ATOM 2375 O O . GLN A 1 290 ? 3.141 5.883 9.519 1.00 82.75 290 GLN A O 1
ATOM 2380 N N . GLU A 1 291 ? 3.028 7.575 8.051 1.00 88.56 291 GLU A N 1
ATOM 2381 C CA . GLU A 1 291 ? 1.745 8.072 8.548 1.00 88.56 291 GLU A CA 1
ATOM 2382 C C . GLU A 1 291 ? 0.665 7.022 8.265 1.00 88.56 291 GLU A C 1
ATOM 2384 O O . GLU A 1 291 ? 0.414 6.681 7.108 1.00 88.56 291 GLU A O 1
ATOM 2389 N N . ILE A 1 292 ? 0.025 6.525 9.322 1.00 93.06 292 ILE A N 1
ATOM 2390 C CA . ILE A 1 292 ? -1.054 5.545 9.218 1.00 93.06 292 ILE A CA 1
ATOM 2391 C C . ILE A 1 292 ? -2.322 6.242 8.736 1.00 93.06 292 ILE A C 1
ATOM 2393 O O . ILE A 1 292 ? -2.790 7.217 9.336 1.00 93.06 292 ILE A O 1
ATOM 2397 N N . ILE A 1 293 ? -2.892 5.704 7.665 1.00 93.19 293 ILE A N 1
ATOM 2398 C CA . ILE A 1 293 ? -4.184 6.101 7.120 1.00 93.19 293 ILE A CA 1
ATOM 2399 C C . ILE A 1 293 ? -5.085 4.877 7.131 1.00 93.19 293 ILE A C 1
ATOM 2401 O O . ILE A 1 293 ? -4.770 3.884 6.484 1.00 93.19 293 ILE A O 1
ATOM 2405 N N . LEU A 1 294 ? -6.211 4.960 7.833 1.00 93.94 294 LEU A N 1
ATOM 2406 C CA . LEU A 1 294 ? -7.256 3.947 7.744 1.00 93.94 294 LEU A CA 1
ATOM 2407 C C . LEU A 1 294 ? -8.106 4.186 6.494 1.00 93.94 294 LEU A C 1
ATOM 2409 O O . LEU A 1 294 ? -8.506 5.321 6.218 1.00 93.94 294 LEU A O 1
ATOM 2413 N N . ILE A 1 295 ? -8.375 3.113 5.760 1.00 92.69 295 ILE A N 1
ATOM 2414 C CA . ILE A 1 295 ? -9.116 3.097 4.502 1.00 92.69 295 ILE A CA 1
ATOM 2415 C C . ILE A 1 295 ? -10.348 2.219 4.681 1.00 92.69 295 ILE A C 1
ATOM 2417 O O . ILE A 1 295 ? -10.247 1.072 5.110 1.00 92.69 295 ILE A O 1
ATOM 2421 N N . GLU A 1 296 ? -11.506 2.751 4.309 1.00 89.19 296 GLU A N 1
ATOM 2422 C CA . GLU A 1 296 ? -12.747 1.983 4.250 1.00 89.19 296 GLU A CA 1
ATOM 2423 C C . GLU A 1 296 ? -12.626 0.808 3.261 1.00 89.19 296 GLU A C 1
ATOM 2425 O O . GLU A 1 296 ? -12.288 0.986 2.088 1.00 89.19 296 GLU A O 1
ATOM 2430 N N . SER A 1 297 ? -12.873 -0.404 3.760 1.00 68.62 297 SER A N 1
ATOM 2431 C CA . SER A 1 297 ? -12.409 -1.673 3.183 1.00 68.62 297 SER A CA 1
ATOM 2432 C C . SER A 1 297 ? -13.034 -2.099 1.851 1.00 68.62 297 SER A C 1
ATOM 2434 O O . SER A 1 297 ? -12.551 -3.063 1.264 1.00 68.62 297 SER A O 1
ATOM 2436 N N . ASP A 1 298 ? -14.064 -1.405 1.364 1.00 70.88 298 ASP A N 1
ATOM 2437 C CA . ASP A 1 298 ? -14.942 -1.899 0.289 1.00 70.88 298 ASP A CA 1
ATOM 2438 C C . ASP A 1 298 ? -14.909 -1.026 -0.978 1.00 70.88 298 ASP A C 1
ATOM 2440 O O . ASP A 1 298 ? -15.791 -1.087 -1.837 1.00 70.88 298 ASP A O 1
ATOM 2444 N N . ILE A 1 299 ? -13.885 -0.183 -1.120 1.00 84.81 299 ILE A N 1
ATOM 2445 C CA . ILE A 1 299 ? -13.745 0.680 -2.296 1.00 84.81 299 ILE A CA 1
ATOM 2446 C C . ILE A 1 299 ? -13.070 -0.099 -3.409 1.00 84.81 299 ILE A C 1
ATOM 2448 O O . ILE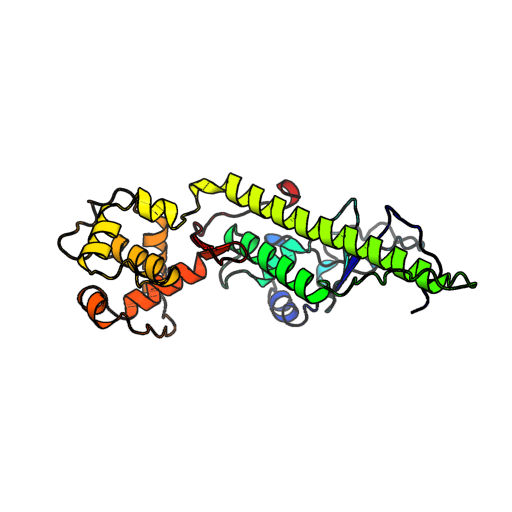 A 1 299 ? -11.844 -0.206 -3.451 1.00 84.81 299 ILE A O 1
ATOM 2452 N N . ILE A 1 300 ? -13.893 -0.612 -4.315 1.00 86.56 300 ILE A N 1
ATOM 2453 C CA . ILE A 1 300 ? -13.454 -1.309 -5.520 1.00 86.56 300 ILE A CA 1
ATOM 2454 C C . ILE A 1 300 ? -13.064 -0.285 -6.589 1.00 86.56 300 ILE A C 1
ATOM 2456 O O . ILE A 1 300 ? -13.812 0.648 -6.891 1.00 86.56 300 ILE A O 1
ATOM 2460 N N . ILE A 1 301 ? -11.892 -0.482 -7.182 1.00 85.06 301 ILE A N 1
ATOM 2461 C CA . ILE A 1 301 ? -11.392 0.278 -8.322 1.00 85.06 301 ILE A CA 1
ATOM 2462 C C . ILE A 1 301 ? -11.699 -0.523 -9.587 1.00 85.06 301 ILE A C 1
ATOM 2464 O O . ILE A 1 301 ? -11.100 -1.565 -9.831 1.00 85.06 301 ILE A O 1
ATOM 2468 N N . GLN A 1 302 ? -12.654 -0.040 -10.385 1.00 76.75 302 GLN A N 1
ATOM 2469 C CA . GLN A 1 302 ? -13.132 -0.751 -11.578 1.00 76.75 302 GLN A CA 1
ATOM 2470 C C . GLN A 1 302 ? -12.117 -0.747 -12.728 1.00 76.75 302 GLN A C 1
ATOM 2472 O O . GLN A 1 302 ? -12.033 -1.718 -13.473 1.00 76.75 302 GLN A O 1
ATOM 2477 N N . SER A 1 303 ? -11.346 0.333 -12.882 1.00 77.56 303 SER A N 1
ATOM 2478 C CA . SER A 1 303 ? -10.299 0.430 -13.900 1.00 77.56 303 SER A CA 1
ATOM 2479 C C . SER A 1 303 ? -9.174 1.360 -13.456 1.00 77.56 303 SER A C 1
ATOM 2481 O O . SER A 1 303 ? -9.416 2.475 -12.991 1.00 77.56 303 SER A O 1
ATOM 2483 N N . LEU A 1 304 ? -7.927 0.913 -13.630 1.00 79.50 304 LEU A N 1
ATOM 2484 C CA . LEU A 1 304 ? -6.743 1.751 -13.423 1.00 79.50 304 LEU A CA 1
ATOM 2485 C C . LEU A 1 304 ? -6.478 2.701 -14.599 1.00 79.50 304 LEU A C 1
ATOM 2487 O O . LEU A 1 304 ? -5.783 3.702 -14.419 1.00 79.50 304 LEU A O 1
ATOM 2491 N N . GLU A 1 305 ? -7.073 2.448 -15.769 1.00 76.56 305 GLU A N 1
ATOM 2492 C CA . GLU A 1 305 ? -6.910 3.288 -16.966 1.00 76.56 305 GLU A CA 1
ATOM 2493 C C . GLU A 1 305 ? -7.479 4.702 -16.774 1.00 76.56 305 GLU A C 1
ATOM 2495 O O . GLU A 1 305 ? -7.019 5.643 -17.405 1.00 76.56 305 GLU A O 1
ATOM 2500 N N . GLU A 1 306 ? -8.423 4.900 -15.852 1.00 72.62 306 GLU A N 1
ATOM 2501 C CA . GLU A 1 306 ? -8.950 6.236 -15.523 1.00 72.62 306 GLU A CA 1
ATOM 2502 C C . GLU A 1 306 ? -7.934 7.112 -14.758 1.00 72.62 306 GLU A C 1
ATOM 2504 O O . GLU A 1 306 ? -8.083 8.339 -14.605 1.00 72.62 306 GLU A O 1
ATOM 2509 N N . PHE A 1 307 ? -6.888 6.480 -14.223 1.00 72.88 307 PHE A N 1
ATOM 2510 C CA . PHE A 1 307 ? -5.907 7.121 -13.361 1.00 72.88 307 PHE A CA 1
ATOM 2511 C C . PHE A 1 307 ? -4.539 7.317 -14.015 1.00 72.88 307 PHE A C 1
ATOM 2513 O O . PHE A 1 307 ? -3.863 8.273 -13.611 1.00 72.88 307 PHE A O 1
ATOM 2520 N N . LEU A 1 308 ? -4.178 6.460 -14.975 1.00 69.62 308 LEU A N 1
ATOM 2521 C CA . LEU A 1 308 ? -2.925 6.453 -15.743 1.00 69.62 308 LEU A CA 1
ATOM 2522 C C . LEU A 1 308 ? -3.006 7.337 -16.994 1.00 69.62 308 LEU A C 1
ATOM 2524 O O . LEU A 1 308 ? -1.989 8.016 -17.260 1.00 69.62 308 LEU A O 1
#

Secondary structure (DSSP, 8-state):
-------TT-TT--EEEE---HHHHHHHHS-TT-HHHHHTT-----GGGG---SS---TT---TTGGGT---SS-EEEE-SS-SS-TTHHHHHHHHT--TT--S-BHHHHHHHHHHHHHHHHHHHTTTT-PPP----SS---HHHHHHHHHHHHHHHHHHHHHHHHHHHHHHHHHHTGGGEEEHHHHHHH-HHHHHHHHHTT-TTT--HHHHHHHHHHHHHSPPTT--TTT-S---HHHHHHHHHHTTSPPPP----S-HHHHTTT--HHHHHHHHHHHHHHEEEETTTTEEEEE-TT-B-S-STTT-